Protein AF-A0A7S0J6S8-F1 (afdb_monomer)

Solvent-accessible surface area (backbone atoms only — not comparable to full-atom values): 16950 Å² total; per-residue (Å²): 134,59,28,43,22,34,36,74,37,56,50,43,70,104,78,49,70,67,37,43,33,34,27,26,39,79,65,14,35,34,22,43,49,38,86,90,78,71,47,72,42,84,75,45,77,38,44,17,41,80,54,87,40,94,51,47,17,48,44,33,22,32,28,50,57,90,74,25,40,35,39,26,23,36,39,39,66,40,46,45,99,80,34,79,48,77,74,48,54,41,36,19,21,33,38,36,29,42,37,85,67,56,74,48,61,40,86,32,50,70,56,37,50,48,54,28,47,60,70,66,21,43,95,31,15,46,44,33,39,20,10,36,31,50,40,78,90,77,53,27,36,42,36,29,34,18,29,46,38,51,32,65,75,50,99,88,47,78,63,48,42,31,95,41,88,88,63,48,44,54,21,23,32,30,46,40,35,44,24,40,82,83,58,85,48,68,48,68,46,59,45,66,75,78,42,38,47,33,19,26,25,18,41,39,74,42,85,97,54,93,50,38,33,38,34,29,30,29,33,58,47,94,95,53,77,28,37,29,30,33,36,37,29,37,82,86,40,50,60,77,42,87,65,53,60,46,78,49,89,66,90,56,39,47,44,25,16,55,47,80,68,48,64,91,70,57,73,46,64,82,63,81,65,81,94,78,97,80,82,52,71,68,57,56,54,48,50,55,54,49,56,68,52,48,79,77,55,86,85,84,87,88,79,99,71,96,64,76,44,74,49,74,35,50,82

pLDDT: mean 78.1, std 24.46, range [25.22, 98.75]

Sequence (315 aa):
MEYSHSASACAHARRAAPQLLGMCDRTGILYKIDLTTGAAFPRWAIADGDGDEAKPFKGEWATVKGDKLWVGSPGVKWFDASGTTVLHRNPEWVKHMDSRGHIVNHDWGLVYAALRRSAGATSKGFLWHEAVHWDELNQLWVFLPRRWSEGRPDSRHVLDPAPNPRYDETRGANFLLLASEDFSNITMRRLGPLEPEWGFTSVRKVLGTTDTYVALKVREVKGEPMQSKLAVFDLQGRFLLDPPFASVPGANVKFEGVEFIGIPSMHRYIRGQGSDPSVSMAECKRRLKEHMADEASTSLLRPARVEMSAHVIAE

Foldseek 3Di:
DFFFEWEFAQADDPDDFTFIWTADQQQLWIWGQDPVVRDTHTDDWAAFAQRPHPGGHRWQYWEDDDRKIKTAAFLAFDADPLLPHGPGRRRQKMWIAGNHGDIGIDRRNVVLVLVCVLVQADLLKHFTWRAWYQDRLVQKIWTFTQFIDNQDDDPPDDRRSDDDPVQGQQRAAQWIWIAHNVRPDIHIDGQDDGDRNKGWQYKDADPPDDFKMKTKIWGDDPPDQIWIWMAIAGNNNHTPDVVRIGTDDDGRFDWRYKDWPFDPPCVVVVVPPDDDDPDDPVNVVVLVVVVSVCVVPDDDDDDDDRDGDIDTRTD

Structure (mmCIF, N/CA/C/O backbone):
data_AF-A0A7S0J6S8-F1
#
_entry.id   AF-A0A7S0J6S8-F1
#
loop_
_atom_site.group_PDB
_atom_site.id
_atom_site.type_symbol
_atom_site.label_atom_id
_atom_site.label_alt_id
_atom_site.label_comp_id
_atom_site.label_asym_id
_atom_site.label_entity_id
_atom_site.label_seq_id
_atom_site.pdbx_PDB_ins_code
_atom_site.Cartn_x
_atom_site.Cartn_y
_atom_site.Cartn_z
_atom_site.occupancy
_atom_site.B_iso_or_equiv
_atom_site.auth_seq_id
_atom_site.auth_comp_id
_atom_site.auth_asym_id
_atom_site.auth_atom_id
_atom_site.pdbx_PDB_model_num
ATOM 1 N N . MET A 1 1 ? 9.245 -7.576 18.573 1.00 29.66 1 MET A N 1
ATOM 2 C CA . MET A 1 1 ? 9.050 -8.423 17.378 1.00 29.66 1 MET A CA 1
ATOM 3 C C . MET A 1 1 ? 8.340 -7.504 16.408 1.00 29.66 1 MET A C 1
ATOM 5 O O . MET A 1 1 ? 7.269 -7.034 16.760 1.00 29.66 1 MET A O 1
ATOM 9 N N . GLU A 1 2 ? 9.044 -7.113 15.351 1.00 33.31 2 GLU A N 1
ATOM 10 C CA . GLU A 1 2 ? 8.726 -5.989 14.454 1.00 33.31 2 GLU A CA 1
ATOM 11 C C . GLU A 1 2 ? 7.570 -6.412 13.518 1.00 33.31 2 GLU A C 1
ATOM 13 O O . GLU A 1 2 ? 7.656 -7.484 12.904 1.00 33.31 2 GLU A O 1
ATOM 18 N N . TYR A 1 3 ? 6.477 -5.641 13.444 1.00 40.62 3 TYR A N 1
ATOM 19 C CA . TYR A 1 3 ? 5.347 -5.911 12.538 1.00 40.62 3 TYR A CA 1
ATOM 20 C C . TYR A 1 3 ? 5.154 -4.720 11.610 1.00 40.62 3 TYR A C 1
ATOM 22 O O . TYR A 1 3 ? 4.833 -3.629 12.073 1.00 40.62 3 TYR A O 1
ATOM 30 N N . SER A 1 4 ? 5.297 -4.942 10.307 1.00 40.47 4 SER A N 1
ATOM 31 C CA . SER A 1 4 ? 5.227 -3.861 9.329 1.00 40.47 4 SER A CA 1
ATOM 32 C C . SER A 1 4 ? 3.770 -3.566 8.958 1.00 40.47 4 SER A C 1
ATOM 34 O O . SER A 1 4 ? 3.291 -2.457 9.119 1.00 40.47 4 SER A O 1
ATOM 36 N N . HIS A 1 5 ? 2.969 -4.567 8.587 1.00 52.16 5 HIS A N 1
ATOM 37 C CA . HIS A 1 5 ? 1.628 -4.303 8.042 1.00 52.16 5 HIS A CA 1
ATOM 38 C C . HIS A 1 5 ? 0.549 -5.158 8.696 1.00 52.16 5 HIS A C 1
ATOM 40 O O . HIS A 1 5 ? 0.754 -6.344 8.962 1.00 52.16 5 HIS A O 1
ATOM 46 N N . SER A 1 6 ? -0.626 -4.573 8.938 1.00 46.84 6 SER A N 1
ATOM 47 C CA . SER A 1 6 ? -1.755 -5.273 9.550 1.00 46.84 6 SER A CA 1
ATOM 48 C C . SER A 1 6 ? -3.022 -5.188 8.746 1.00 46.84 6 SER A C 1
ATOM 50 O O . SER A 1 6 ? -3.252 -4.222 8.035 1.00 46.84 6 SER A O 1
ATOM 52 N N . ALA A 1 7 ? -3.868 -6.196 8.888 1.00 50.09 7 ALA A N 1
ATOM 53 C CA . ALA A 1 7 ? -5.251 -6.149 8.456 1.00 50.09 7 ALA A CA 1
ATOM 54 C C . ALA A 1 7 ? -6.100 -6.944 9.448 1.00 50.09 7 ALA A C 1
ATOM 56 O O . ALA A 1 7 ? -5.675 -7.984 9.962 1.00 50.09 7 ALA A O 1
ATOM 57 N N . SER A 1 8 ? -7.313 -6.470 9.707 1.00 52.31 8 SER A N 1
ATOM 58 C CA . SER A 1 8 ? -8.323 -7.269 10.398 1.00 52.31 8 SER A CA 1
ATOM 59 C C . SER A 1 8 ? -9.000 -8.203 9.396 1.00 52.31 8 SER A C 1
ATOM 61 O O . SER A 1 8 ? -9.714 -7.741 8.509 1.00 52.31 8 SER A O 1
ATOM 63 N N . ALA A 1 9 ? -8.775 -9.513 9.512 1.00 48.28 9 ALA A N 1
ATOM 64 C CA . ALA A 1 9 ? -9.355 -10.517 8.620 1.00 48.28 9 ALA A CA 1
ATOM 65 C C . ALA A 1 9 ? -10.086 -11.611 9.407 1.00 48.28 9 ALA A C 1
ATOM 67 O O . ALA A 1 9 ? -9.670 -12.029 10.489 1.00 48.28 9 ALA A O 1
ATOM 68 N N . CYS A 1 10 ? -11.191 -12.117 8.858 1.00 37.75 10 CYS A N 1
ATOM 69 C CA . CYS A 1 10 ? -11.892 -13.266 9.428 1.00 37.75 10 CYS A CA 1
ATOM 70 C C . CYS A 1 10 ? -11.072 -14.542 9.230 1.00 37.75 10 CYS A C 1
ATOM 72 O O . CYS A 1 10 ? -11.050 -15.120 8.146 1.00 37.75 10 CYS A O 1
ATOM 74 N N . ALA A 1 11 ? -10.443 -15.027 10.297 1.00 32.31 11 ALA A N 1
ATOM 75 C CA . ALA A 1 11 ? -9.895 -16.372 10.310 1.00 32.31 11 ALA A CA 1
ATOM 76 C C . ALA A 1 11 ? -10.953 -17.363 10.810 1.00 32.31 11 ALA A C 1
ATOM 78 O O . ALA A 1 11 ? -11.530 -17.182 11.880 1.00 32.31 11 ALA A O 1
ATOM 79 N N . HIS A 1 12 ? -11.106 -18.455 10.062 1.00 36.00 12 HIS A N 1
ATOM 80 C CA . HIS A 1 12 ? -11.784 -19.692 10.441 1.00 36.00 12 HIS A CA 1
ATOM 81 C C . HIS A 1 12 ? -13.310 -19.669 10.639 1.00 36.00 12 HIS A C 1
ATOM 83 O O . HIS A 1 12 ? -13.827 -19.273 11.674 1.00 36.00 12 HIS A O 1
ATOM 89 N N . ALA A 1 13 ? -14.012 -20.294 9.684 1.00 31.59 13 ALA A N 1
ATOM 90 C CA . ALA A 1 13 ? -15.426 -20.678 9.734 1.00 31.59 13 ALA A CA 1
ATOM 91 C C . ALA A 1 13 ? -16.428 -19.518 9.914 1.00 31.59 13 ALA A C 1
ATOM 93 O O . ALA A 1 13 ? -16.159 -18.480 10.502 1.00 31.59 13 ALA A O 1
ATOM 94 N N . ARG A 1 14 ? -17.657 -19.711 9.419 1.00 37.38 14 ARG A N 1
ATOM 95 C CA . ARG A 1 14 ? -18.733 -18.697 9.335 1.00 37.38 14 ARG A CA 1
ATOM 96 C C . ARG A 1 14 ? -19.238 -18.140 10.694 1.00 37.38 14 ARG A C 1
ATOM 98 O O . ARG A 1 14 ? -20.321 -17.561 10.743 1.00 37.38 14 ARG A O 1
ATOM 105 N N . ARG A 1 15 ? -18.507 -18.347 11.798 1.00 36.72 15 ARG A N 1
ATOM 106 C CA . ARG A 1 15 ? -18.868 -17.981 13.179 1.00 36.72 15 ARG A CA 1
ATOM 107 C C . ARG A 1 15 ? -17.709 -17.483 14.065 1.00 36.72 15 ARG A C 1
ATOM 109 O O . ARG A 1 15 ? -18.004 -17.095 15.192 1.00 36.72 15 ARG A O 1
ATOM 116 N N . ALA A 1 16 ? -16.445 -17.481 13.630 1.00 51.78 16 ALA A N 1
ATOM 117 C CA . ALA A 1 16 ? -15.373 -16.924 14.465 1.00 51.78 16 ALA A CA 1
ATOM 118 C C . ALA A 1 16 ? -15.314 -15.394 14.357 1.00 51.78 16 ALA A C 1
ATOM 120 O O . ALA A 1 16 ? -15.633 -14.817 13.317 1.00 51.78 16 ALA A O 1
ATOM 121 N N . ALA A 1 17 ? -14.922 -14.741 15.451 1.00 59.12 17 ALA A N 1
ATOM 122 C CA . ALA A 1 17 ? -14.656 -13.310 15.452 1.00 59.12 17 ALA A CA 1
ATOM 123 C C . ALA A 1 17 ? -13.474 -12.985 14.513 1.00 59.12 17 ALA A C 1
ATOM 125 O O . ALA A 1 17 ? -12.546 -13.797 14.411 1.00 59.12 17 ALA A O 1
ATOM 126 N N . PRO A 1 18 ? -13.486 -11.815 13.849 1.00 69.25 18 PRO A N 1
ATOM 127 C CA . PRO A 1 18 ? -12.349 -11.354 13.060 1.00 69.25 18 PRO A CA 1
ATOM 128 C C . PRO A 1 18 ? -11.072 -11.338 13.908 1.00 69.25 18 PRO A C 1
ATOM 130 O O . PRO A 1 18 ? -11.102 -11.008 15.096 1.00 69.25 18 PRO A O 1
ATOM 133 N N . GLN A 1 19 ? -9.955 -11.734 13.301 1.00 82.50 19 GLN A N 1
ATOM 134 C CA . GLN A 1 19 ? -8.635 -11.716 13.919 1.00 82.50 19 GLN A CA 1
ATOM 135 C C . GLN A 1 19 ? -7.861 -10.499 13.425 1.00 82.50 19 GLN A C 1
ATOM 137 O O . GLN A 1 19 ? -7.850 -10.204 12.231 1.00 82.50 19 GLN A O 1
ATOM 142 N N . LEU A 1 20 ? -7.163 -9.832 14.342 1.00 88.75 20 LEU A N 1
ATOM 143 C CA . LEU A 1 20 ? -6.133 -8.875 13.970 1.00 88.75 20 LEU A CA 1
ATOM 144 C C . LEU A 1 20 ? -4.887 -9.654 13.549 1.00 88.75 20 LEU A C 1
ATOM 146 O O . LEU A 1 20 ? -4.353 -10.442 14.337 1.00 88.75 20 LEU A O 1
ATOM 150 N N . LEU A 1 21 ? -4.450 -9.450 12.310 1.00 91.19 21 LEU A N 1
ATOM 151 C CA . LEU A 1 21 ? -3.246 -10.066 11.774 1.00 91.19 21 LEU A CA 1
ATOM 152 C C . LEU A 1 21 ? -2.181 -8.999 11.523 1.00 91.19 21 LEU A C 1
ATOM 154 O O . LEU A 1 21 ? -2.499 -7.923 11.021 1.00 91.19 21 LEU A O 1
ATOM 158 N N . GLY A 1 22 ? -0.933 -9.316 11.860 1.00 89.75 22 GLY A N 1
ATOM 159 C CA . GLY A 1 22 ? 0.258 -8.538 11.516 1.00 89.75 22 GLY A CA 1
ATOM 160 C C . GLY A 1 22 ? 1.246 -9.394 10.730 1.00 89.75 22 GLY A C 1
ATOM 161 O O . GLY A 1 22 ? 1.345 -10.596 10.969 1.00 89.75 22 GLY A O 1
ATOM 162 N N . MET A 1 23 ? 1.966 -8.798 9.789 1.00 91.69 23 MET A N 1
ATOM 163 C CA . MET A 1 23 ? 2.948 -9.480 8.948 1.00 91.69 23 MET A CA 1
ATOM 164 C C . MET A 1 23 ? 4.360 -9.004 9.275 1.00 91.69 23 MET A C 1
ATOM 166 O O . MET A 1 23 ? 4.578 -7.817 9.503 1.00 91.69 23 MET A O 1
ATOM 170 N N . CYS A 1 24 ? 5.316 -9.930 9.275 1.00 91.81 24 CYS A N 1
ATOM 171 C CA . CYS A 1 24 ? 6.736 -9.605 9.345 1.00 91.81 24 CYS A CA 1
ATOM 172 C C . CYS A 1 24 ? 7.352 -9.707 7.943 1.00 91.81 24 CYS A C 1
ATOM 174 O O . CYS A 1 24 ? 7.359 -10.786 7.346 1.00 91.81 24 CYS A O 1
ATOM 176 N N . ASP A 1 25 ? 7.888 -8.602 7.429 1.00 89.44 25 ASP A N 1
ATOM 177 C CA . ASP A 1 25 ? 8.437 -8.501 6.068 1.00 89.44 25 ASP A CA 1
ATOM 178 C C . ASP A 1 25 ? 9.792 -9.224 5.892 1.00 89.44 25 ASP A C 1
ATOM 180 O O . ASP A 1 25 ? 10.231 -9.472 4.768 1.00 89.44 25 ASP A O 1
ATOM 184 N N . ARG A 1 26 ? 10.450 -9.593 7.001 1.00 90.12 26 ARG A N 1
ATOM 185 C CA . ARG A 1 26 ? 11.704 -10.363 7.011 1.00 90.12 26 ARG A CA 1
ATOM 186 C C . ARG A 1 26 ? 11.478 -11.867 7.031 1.00 90.12 26 ARG A C 1
ATOM 188 O O . ARG A 1 26 ? 12.218 -12.606 6.387 1.00 90.12 26 ARG A O 1
ATOM 195 N N . THR A 1 27 ? 10.501 -12.329 7.811 1.00 94.38 27 THR A N 1
ATOM 196 C CA . THR A 1 27 ? 10.237 -13.767 7.994 1.00 94.38 27 THR A CA 1
ATOM 197 C C . THR A 1 27 ? 9.111 -14.281 7.110 1.00 94.38 27 THR A C 1
ATOM 199 O O . THR A 1 27 ? 8.939 -15.494 7.016 1.00 94.38 27 THR A O 1
ATOM 202 N N . GLY A 1 28 ? 8.334 -13.394 6.478 1.00 93.50 28 GLY A N 1
ATOM 203 C CA . GLY A 1 28 ? 7.158 -13.760 5.689 1.00 93.50 28 GLY A CA 1
ATOM 204 C C . GLY A 1 28 ? 6.052 -14.414 6.520 1.00 93.50 28 GLY A C 1
ATOM 205 O O . GLY A 1 28 ? 5.178 -15.075 5.961 1.00 93.50 28 GLY A O 1
ATOM 206 N N . ILE A 1 29 ? 6.095 -14.285 7.853 1.00 95.62 29 ILE A N 1
ATOM 207 C CA . ILE A 1 29 ? 5.117 -14.896 8.754 1.00 95.62 29 ILE A CA 1
ATOM 208 C C . ILE A 1 29 ? 3.996 -13.900 9.064 1.00 95.62 29 ILE A C 1
ATOM 210 O O . ILE A 1 29 ? 4.243 -12.765 9.479 1.00 95.62 29 ILE A O 1
ATOM 214 N N . LEU A 1 30 ? 2.754 -14.363 8.921 1.00 93.81 30 LEU A N 1
ATOM 215 C CA . LEU A 1 30 ? 1.565 -13.737 9.487 1.00 93.81 30 LEU A CA 1
ATOM 216 C C . LEU A 1 30 ? 1.362 -14.190 10.932 1.00 93.81 30 LEU A C 1
ATOM 218 O O . LEU A 1 30 ? 1.353 -15.387 11.241 1.00 93.81 30 LEU A O 1
ATOM 222 N N . TYR A 1 31 ? 1.124 -13.221 11.802 1.00 93.25 31 TYR A N 1
ATOM 223 C CA . TYR A 1 31 ? 0.879 -13.393 13.222 1.00 93.25 31 TYR A CA 1
ATOM 224 C C . TYR A 1 31 ? -0.543 -12.978 13.562 1.00 93.25 31 TYR A C 1
ATOM 226 O O . TYR A 1 31 ? -0.996 -11.913 13.154 1.00 93.25 31 TYR A O 1
ATOM 234 N N . LYS A 1 32 ? -1.227 -13.780 14.378 1.00 92.06 32 LYS A N 1
ATOM 235 C CA . LYS A 1 32 ? -2.408 -13.313 15.105 1.00 92.06 32 LYS A CA 1
ATOM 236 C C . LYS A 1 32 ? -1.939 -12.447 16.263 1.00 92.06 32 LYS A C 1
ATOM 238 O O . LYS A 1 32 ? -1.213 -12.944 17.122 1.00 92.06 32 LYS A O 1
ATOM 243 N N . ILE A 1 33 ? -2.418 -11.213 16.315 1.00 89.00 33 ILE A N 1
ATOM 244 C CA . ILE A 1 33 ? -2.201 -10.302 17.434 1.00 89.00 33 ILE A CA 1
ATOM 245 C C . ILE A 1 33 ? -3.404 -10.408 18.368 1.00 89.00 33 ILE A C 1
ATOM 247 O O . ILE A 1 33 ? -4.558 -10.247 17.964 1.00 89.00 33 ILE A O 1
ATOM 251 N N . ASP A 1 34 ? -3.137 -10.733 19.625 1.00 87.69 34 ASP A N 1
ATOM 252 C CA . ASP A 1 34 ? -4.130 -10.764 20.685 1.00 87.69 34 ASP A CA 1
ATOM 253 C C . ASP A 1 34 ? -4.099 -9.432 21.436 1.00 87.69 34 ASP A C 1
ATOM 255 O O . ASP A 1 34 ? -3.167 -9.146 22.179 1.00 87.69 34 ASP A O 1
ATOM 259 N N . LEU A 1 35 ? -5.126 -8.609 21.228 1.00 83.81 35 LEU A N 1
ATOM 260 C CA . LEU A 1 35 ? -5.210 -7.271 21.820 1.00 83.81 35 LEU A CA 1
ATOM 261 C C . LEU A 1 35 ? -5.377 -7.287 23.345 1.00 83.81 35 LEU A C 1
ATOM 263 O O . LEU A 1 35 ? -5.082 -6.293 23.997 1.00 83.81 35 LEU A O 1
ATOM 267 N N . THR A 1 36 ? -5.855 -8.390 23.926 1.00 85.50 36 THR A N 1
ATOM 268 C CA . THR A 1 36 ? -6.044 -8.496 25.379 1.00 85.50 36 THR A CA 1
ATOM 269 C C . THR A 1 36 ? -4.722 -8.753 26.090 1.00 85.50 36 THR A C 1
ATOM 271 O O . THR A 1 36 ? -4.489 -8.231 27.175 1.00 85.50 36 THR A O 1
ATOM 274 N N . THR A 1 37 ? -3.858 -9.564 25.486 1.00 89.88 37 THR A N 1
ATOM 275 C CA . THR A 1 37 ? -2.571 -9.961 26.077 1.00 89.88 37 THR A CA 1
ATOM 276 C C . THR A 1 37 ? -1.378 -9.210 25.491 1.00 89.88 37 THR A C 1
ATOM 278 O O . THR A 1 37 ? -0.289 -9.274 26.054 1.00 89.88 37 THR A O 1
ATOM 281 N N . GLY A 1 38 ? -1.549 -8.546 24.344 1.00 84.56 38 GLY A N 1
ATOM 282 C CA . GLY A 1 38 ? -0.457 -8.010 23.528 1.00 84.56 38 GLY A CA 1
ATOM 283 C C . GLY A 1 38 ? 0.396 -9.094 22.857 1.00 84.56 38 GLY A C 1
ATOM 284 O O . GLY A 1 38 ? 1.389 -8.781 22.202 1.00 84.56 38 GLY A O 1
ATOM 285 N N . ALA A 1 39 ? 0.045 -10.374 23.017 1.00 91.06 39 ALA A N 1
ATOM 286 C CA . ALA A 1 39 ? 0.821 -11.477 22.479 1.00 91.06 39 ALA A CA 1
ATOM 287 C C . ALA A 1 39 ? 0.602 -11.625 20.972 1.00 91.06 39 ALA A C 1
ATOM 289 O O . ALA A 1 39 ? -0.497 -11.432 20.447 1.00 91.06 39 ALA A O 1
ATOM 290 N N . ALA A 1 40 ? 1.655 -12.046 20.282 1.00 91.06 40 ALA A N 1
ATOM 291 C CA . ALA A 1 40 ? 1.615 -12.334 18.865 1.00 91.06 40 ALA A CA 1
ATOM 292 C C . ALA A 1 40 ? 1.949 -13.800 18.620 1.00 91.06 40 ALA A C 1
ATOM 294 O O . ALA A 1 40 ? 2.957 -14.321 19.098 1.00 91.06 40 ALA A O 1
ATOM 295 N N . PHE A 1 41 ? 1.087 -14.470 17.866 1.00 93.88 41 PHE A N 1
ATOM 296 C CA . PHE A 1 41 ? 1.176 -15.902 17.644 1.00 93.88 41 PHE A CA 1
ATOM 297 C C . PHE A 1 41 ? 1.366 -16.183 16.157 1.00 93.88 41 PHE A C 1
ATOM 299 O O . PHE A 1 41 ? 0.486 -15.809 15.379 1.00 93.88 41 PHE A O 1
ATOM 306 N N . PRO A 1 42 ? 2.446 -16.868 15.746 1.00 94.75 42 PRO A N 1
ATOM 307 C CA . PRO A 1 42 ? 2.648 -17.211 14.345 1.00 94.75 42 PRO A CA 1
ATOM 308 C C . PRO A 1 42 ? 1.490 -18.082 13.847 1.00 94.75 42 PRO A C 1
ATOM 310 O O . PRO A 1 42 ? 0.913 -18.883 14.597 1.00 94.75 42 PRO A O 1
ATOM 313 N N . ARG A 1 43 ? 1.104 -17.890 12.587 1.00 92.69 43 ARG A N 1
ATOM 314 C CA . ARG A 1 43 ? 0.004 -18.630 11.960 1.00 92.69 43 ARG A CA 1
ATOM 315 C C . ARG A 1 43 ? 0.399 -19.217 10.619 1.00 92.69 43 ARG A C 1
ATOM 317 O O . ARG A 1 43 ? 0.272 -20.423 10.443 1.00 92.69 43 ARG A O 1
ATOM 324 N N . TRP A 1 44 ? 0.892 -18.384 9.708 1.00 94.00 44 TRP A N 1
ATOM 325 C CA . TRP A 1 44 ? 1.186 -18.796 8.337 1.00 94.00 44 TRP A CA 1
ATOM 326 C C . TRP A 1 44 ? 2.522 -18.225 7.890 1.00 94.00 44 TRP A C 1
ATOM 328 O O . TRP A 1 44 ? 2.735 -17.027 8.032 1.00 94.00 44 TRP A O 1
ATOM 338 N N . ALA A 1 45 ? 3.394 -19.071 7.347 1.00 95.38 45 ALA A N 1
ATOM 339 C CA . ALA A 1 45 ? 4.594 -18.646 6.637 1.00 95.38 45 ALA A CA 1
ATOM 340 C C . ALA A 1 45 ? 4.280 -18.558 5.139 1.00 95.38 45 ALA A C 1
ATOM 342 O O . ALA A 1 45 ? 3.619 -19.444 4.596 1.00 95.38 45 ALA A O 1
ATOM 343 N N . ILE A 1 46 ? 4.734 -17.491 4.490 1.00 96.44 46 ILE A N 1
ATOM 344 C CA . ILE A 1 46 ? 4.462 -17.203 3.083 1.00 96.44 46 ILE A CA 1
ATOM 345 C C . ILE A 1 46 ? 5.793 -17.150 2.328 1.00 96.44 46 ILE A C 1
ATOM 347 O O . ILE A 1 46 ? 6.689 -16.385 2.688 1.00 96.44 46 ILE A O 1
ATOM 351 N N . ALA A 1 47 ? 5.910 -17.963 1.279 1.00 97.25 47 ALA A N 1
ATOM 352 C CA . ALA A 1 47 ? 7.047 -17.958 0.363 1.00 97.25 47 ALA A CA 1
ATOM 353 C C . ALA A 1 47 ? 6.981 -16.773 -0.619 1.00 97.25 47 ALA A C 1
ATOM 355 O O . ALA A 1 47 ? 5.895 -16.295 -0.978 1.00 97.25 47 ALA A O 1
ATOM 356 N N . ASP A 1 48 ? 8.150 -16.279 -1.034 1.00 97.44 48 ASP A N 1
ATOM 357 C CA . ASP A 1 48 ? 8.272 -15.159 -1.972 1.00 97.44 48 ASP A CA 1
ATOM 358 C C . ASP A 1 48 ? 7.737 -15.511 -3.379 1.00 97.44 48 ASP A C 1
ATOM 360 O O . ASP A 1 48 ? 7.430 -16.662 -3.686 1.00 97.44 48 ASP A O 1
ATOM 364 N N . GLY A 1 49 ? 7.580 -14.502 -4.237 1.00 97.00 49 GLY A N 1
ATOM 365 C CA . GLY A 1 49 ? 7.324 -14.701 -5.668 1.00 97.00 49 GLY A CA 1
ATOM 366 C C . GLY A 1 49 ? 6.049 -15.488 -5.984 1.00 97.00 49 GLY A C 1
ATOM 367 O O . GLY A 1 49 ? 4.964 -15.151 -5.505 1.00 97.00 49 GLY A O 1
ATOM 368 N N . ASP A 1 50 ? 6.168 -16.521 -6.806 1.00 97.50 50 ASP A N 1
ATOM 369 C CA . ASP A 1 50 ? 5.060 -17.384 -7.228 1.00 97.50 50 ASP A CA 1
ATOM 370 C C . ASP A 1 50 ? 4.620 -18.411 -6.173 1.00 97.50 50 ASP A C 1
ATOM 372 O O . ASP A 1 50 ? 3.623 -19.103 -6.384 1.00 97.50 50 ASP A O 1
ATOM 376 N N . GLY A 1 51 ? 5.295 -18.447 -5.020 1.00 96.69 51 GLY A N 1
ATOM 377 C CA . GLY A 1 51 ? 5.027 -19.358 -3.911 1.00 96.69 51 GLY A CA 1
ATOM 378 C C . GLY A 1 51 ? 6.009 -20.525 -3.794 1.00 96.69 51 GLY A C 1
ATOM 379 O O . GLY A 1 51 ? 5.959 -21.207 -2.773 1.00 96.69 51 GLY A O 1
ATOM 380 N N . ASP A 1 52 ? 6.916 -20.707 -4.757 1.00 96.19 52 ASP A N 1
ATOM 381 C CA . ASP A 1 52 ? 7.917 -21.786 -4.765 1.00 96.19 52 ASP A CA 1
ATOM 382 C C . ASP A 1 52 ? 9.354 -21.259 -4.563 1.00 96.19 52 ASP A C 1
ATOM 384 O O . ASP A 1 52 ? 10.345 -21.868 -4.969 1.00 96.19 52 ASP A O 1
ATOM 388 N N . GLU A 1 53 ? 9.481 -20.121 -3.879 1.00 96.31 53 GLU A N 1
ATOM 389 C CA . GLU A 1 53 ? 10.759 -19.506 -3.523 1.00 96.31 53 GLU A CA 1
ATOM 390 C C . GLU A 1 53 ? 11.207 -19.903 -2.112 1.00 96.31 53 GLU A C 1
ATOM 392 O O . GLU A 1 53 ? 10.449 -19.818 -1.145 1.00 96.31 53 GLU A O 1
ATOM 397 N N . ALA A 1 54 ? 12.486 -20.254 -1.950 1.00 94.69 54 ALA A N 1
ATOM 398 C CA . ALA A 1 54 ? 13.053 -20.560 -0.630 1.00 94.69 54 ALA A CA 1
ATOM 399 C C . ALA A 1 54 ? 13.120 -19.328 0.293 1.00 94.69 54 ALA A C 1
ATOM 401 O O . ALA A 1 54 ? 13.218 -19.450 1.516 1.00 94.69 54 ALA A O 1
ATOM 402 N N . LYS A 1 55 ? 13.109 -18.129 -0.295 1.00 94.88 55 LYS A N 1
ATOM 403 C CA . LYS A 1 55 ? 13.145 -16.861 0.427 1.00 94.88 55 LYS A CA 1
ATOM 404 C C . LYS A 1 55 ? 11.754 -16.531 0.997 1.00 94.88 55 LYS A C 1
ATOM 406 O O . LYS A 1 55 ? 10.757 -16.729 0.303 1.00 94.88 55 LYS A O 1
ATOM 411 N N . PRO A 1 56 ? 11.665 -15.964 2.213 1.00 96.38 56 PRO A N 1
ATOM 412 C CA . PRO A 1 56 ? 10.399 -15.472 2.736 1.00 96.38 56 PRO A CA 1
ATOM 413 C C . PRO A 1 56 ? 9.819 -14.305 1.935 1.00 96.38 56 PRO A C 1
ATOM 415 O O . PRO A 1 56 ? 10.551 -13.443 1.441 1.00 96.38 56 PRO A O 1
ATOM 418 N N . PHE A 1 57 ? 8.490 -14.251 1.868 1.00 96.50 57 PHE A N 1
ATOM 419 C CA . PHE A 1 57 ? 7.762 -13.158 1.239 1.00 96.50 57 PHE A CA 1
ATOM 420 C C . PHE A 1 57 ? 7.981 -11.839 1.983 1.00 96.50 57 PHE A C 1
ATOM 422 O O . PHE A 1 57 ? 7.652 -11.716 3.164 1.00 96.50 57 PHE A O 1
ATOM 429 N N . LYS A 1 58 ? 8.474 -10.827 1.264 1.00 94.50 58 LYS A N 1
ATOM 430 C CA . LYS A 1 58 ? 8.545 -9.453 1.770 1.00 94.50 58 LYS A CA 1
ATOM 431 C C . LYS A 1 58 ? 7.203 -8.775 1.543 1.00 94.50 58 LYS A C 1
ATOM 433 O O . LYS A 1 58 ? 6.958 -8.194 0.483 1.00 94.50 58 LYS A O 1
ATOM 438 N N . GLY A 1 59 ? 6.315 -8.934 2.513 1.00 94.25 59 GLY A N 1
ATOM 439 C CA . GLY A 1 59 ? 5.002 -8.321 2.485 1.00 94.25 59 GLY A CA 1
ATOM 440 C C . GLY A 1 59 ? 5.026 -6.907 3.061 1.00 94.25 59 GLY A C 1
ATOM 441 O O . GLY A 1 59 ? 5.457 -6.699 4.191 1.00 94.25 59 GLY A O 1
ATOM 442 N N . GLU A 1 60 ? 4.521 -5.968 2.274 1.00 95.94 60 GLU A N 1
ATOM 443 C CA . GLU A 1 60 ? 4.578 -4.525 2.518 1.00 95.94 60 GLU A CA 1
ATOM 444 C C . GLU A 1 60 ? 3.198 -3.883 2.575 1.00 95.94 60 GLU A C 1
ATOM 446 O O . GLU A 1 60 ? 3.072 -2.695 2.783 1.00 95.94 60 GLU A O 1
ATOM 451 N N . TRP A 1 61 ? 2.124 -4.629 2.348 1.00 97.75 61 TRP A N 1
ATOM 452 C CA . TRP A 1 61 ? 0.780 -4.124 2.582 1.00 97.75 61 TRP A CA 1
ATOM 453 C C . TRP A 1 61 ? -0.179 -5.280 2.785 1.00 97.75 61 TRP A C 1
ATOM 455 O O . TRP A 1 61 ? 0.062 -6.407 2.342 1.00 97.75 61 TRP A O 1
ATOM 465 N N . ALA A 1 62 ? -1.293 -4.989 3.446 1.00 96.19 62 ALA A N 1
ATOM 466 C CA . ALA A 1 62 ? -2.373 -5.936 3.652 1.00 96.19 62 ALA A CA 1
ATOM 467 C C . ALA A 1 62 ? -3.729 -5.243 3.502 1.00 96.19 62 ALA A C 1
ATOM 469 O O . ALA A 1 62 ? -3.873 -4.066 3.836 1.00 96.19 62 ALA A O 1
ATOM 470 N N . THR A 1 63 ? -4.741 -5.962 3.027 1.00 95.56 63 THR A N 1
ATOM 471 C CA . THR A 1 63 ? -6.139 -5.515 3.021 1.00 95.56 63 THR A CA 1
ATOM 472 C C . THR A 1 63 ? -7.089 -6.713 2.977 1.00 95.56 63 THR A C 1
ATOM 474 O O . THR A 1 63 ? -6.652 -7.851 2.820 1.00 95.56 63 THR A O 1
ATOM 477 N N . VAL A 1 64 ? -8.391 -6.479 3.114 1.00 93.19 64 VAL A N 1
ATOM 478 C CA . VAL A 1 64 ? -9.417 -7.516 2.960 1.00 93.19 64 VAL A CA 1
ATOM 479 C C . VAL A 1 64 ? -10.299 -7.163 1.778 1.00 93.19 64 VAL A C 1
ATOM 481 O O . VAL A 1 64 ? -10.767 -6.034 1.674 1.00 93.19 64 VAL A O 1
ATOM 484 N N . LYS A 1 65 ? -10.533 -8.144 0.906 1.00 92.94 65 LYS A N 1
ATOM 485 C CA . LYS A 1 65 ? -11.445 -8.045 -0.237 1.00 92.94 65 LYS A CA 1
ATOM 486 C C . LYS A 1 65 ? -12.339 -9.272 -0.256 1.00 92.94 65 LYS A C 1
ATOM 488 O O . LYS A 1 65 ? -11.838 -10.396 -0.384 1.00 92.94 65 LYS A O 1
ATOM 493 N N . GLY A 1 66 ? -13.645 -9.063 -0.098 1.00 89.81 66 GLY A N 1
ATOM 494 C CA . GLY A 1 66 ? -14.579 -10.146 0.198 1.00 89.81 66 GLY A CA 1
ATOM 495 C C . GLY A 1 66 ? -14.212 -10.874 1.498 1.00 89.81 66 GLY A C 1
ATOM 496 O O . GLY A 1 66 ? -14.092 -10.264 2.556 1.00 89.81 66 GLY A O 1
ATOM 497 N N . ASP A 1 67 ? -14.024 -12.191 1.426 1.00 86.31 67 ASP A N 1
ATOM 498 C CA . ASP A 1 67 ? -13.701 -13.061 2.566 1.00 86.31 67 ASP A CA 1
ATOM 499 C C . ASP A 1 67 ? -12.215 -13.451 2.654 1.00 86.31 67 ASP A C 1
ATOM 501 O O . ASP A 1 67 ? -11.858 -14.395 3.366 1.00 86.31 67 ASP A O 1
ATOM 505 N N . LYS A 1 68 ? -11.347 -12.737 1.928 1.00 91.56 68 LYS A N 1
ATOM 506 C CA . LYS A 1 68 ? -9.923 -13.062 1.794 1.00 91.56 68 LYS A CA 1
ATOM 507 C C . LYS A 1 68 ? -9.042 -11.940 2.311 1.00 91.56 68 LYS A C 1
ATOM 509 O O . LYS A 1 68 ? -9.272 -10.768 2.007 1.00 91.56 68 LYS A O 1
ATOM 514 N N . LEU A 1 69 ? -7.986 -12.323 3.022 1.00 94.56 69 LEU A N 1
ATOM 515 C CA . LEU A 1 69 ? -6.852 -11.451 3.303 1.00 94.56 69 LEU A CA 1
ATOM 516 C C . LEU A 1 69 ? -5.990 -11.371 2.044 1.00 94.56 69 LEU A C 1
ATOM 518 O O . LEU A 1 69 ? -5.566 -12.404 1.538 1.00 94.56 69 LEU A O 1
ATOM 522 N N . TRP A 1 70 ? -5.707 -10.168 1.568 1.00 97.50 70 TRP A N 1
ATOM 523 C CA . TRP A 1 70 ? -4.754 -9.906 0.496 1.00 97.50 70 TRP A CA 1
ATOM 524 C C . TRP A 1 70 ? -3.507 -9.274 1.094 1.00 97.50 70 TRP A C 1
ATOM 526 O O . TRP A 1 70 ? -3.619 -8.316 1.857 1.00 97.50 70 TRP A O 1
ATOM 536 N N . VAL A 1 71 ? -2.336 -9.796 0.744 1.00 97.25 71 VAL A N 1
ATOM 537 C CA . VAL A 1 71 ? -1.038 -9.229 1.117 1.00 97.25 71 VAL A CA 1
ATOM 538 C C . VAL A 1 71 ? -0.173 -9.087 -0.120 1.00 97.25 71 VAL A C 1
ATOM 540 O O . VAL A 1 71 ? -0.150 -9.977 -0.973 1.00 97.25 71 VAL A O 1
ATOM 543 N N . GLY A 1 72 ? 0.539 -7.975 -0.237 1.00 97.56 72 GLY A N 1
ATOM 544 C CA . GLY A 1 72 ? 1.383 -7.724 -1.395 1.00 97.56 72 GLY A CA 1
ATOM 545 C C . GLY A 1 72 ? 2.763 -7.229 -1.028 1.00 97.56 72 GLY A C 1
ATOM 546 O O . GLY A 1 72 ? 2.996 -6.691 0.050 1.00 97.56 72 GLY A O 1
ATOM 547 N N . SER A 1 73 ? 3.678 -7.462 -1.956 1.00 95.88 73 SER A N 1
ATOM 548 C CA . SER A 1 73 ? 5.031 -6.930 -1.946 1.00 95.88 73 SER A CA 1
ATOM 549 C C . SER A 1 73 ? 5.069 -5.485 -2.472 1.00 95.88 73 SER A C 1
ATOM 551 O O . SER A 1 73 ? 4.040 -4.981 -2.935 1.00 95.88 73 SER A O 1
ATOM 553 N N . PRO A 1 74 ? 6.235 -4.806 -2.443 1.00 95.00 74 PRO A N 1
ATOM 554 C CA . PRO A 1 74 ? 6.293 -3.380 -2.769 1.00 95.00 74 PRO A CA 1
ATOM 555 C C . PRO A 1 74 ? 5.978 -3.006 -4.227 1.00 95.00 74 PRO A C 1
ATOM 557 O O . PRO A 1 74 ? 5.883 -1.820 -4.539 1.00 95.00 74 PRO A O 1
ATOM 560 N N . GLY A 1 75 ? 5.800 -3.975 -5.131 1.00 95.75 75 GLY A N 1
ATOM 561 C CA . GLY A 1 75 ? 5.351 -3.737 -6.506 1.00 95.75 75 GLY A CA 1
ATOM 562 C C . GLY A 1 75 ? 6.446 -3.267 -7.462 1.00 95.75 75 GLY A C 1
ATOM 563 O O . GLY A 1 75 ? 6.168 -2.604 -8.461 1.00 95.75 75 GLY A O 1
ATOM 564 N N . VAL A 1 76 ? 7.699 -3.602 -7.155 1.00 91.44 76 VAL A N 1
ATOM 565 C CA . VAL A 1 76 ? 8.884 -3.192 -7.918 1.00 91.44 76 VAL A CA 1
ATOM 566 C C . VAL A 1 76 ? 9.635 -4.398 -8.472 1.00 91.44 76 VAL A C 1
ATOM 568 O O . VAL A 1 76 ? 9.638 -5.483 -7.894 1.00 91.44 76 VAL A O 1
ATOM 571 N N . LYS A 1 77 ? 10.328 -4.201 -9.593 1.00 90.19 77 LYS A N 1
ATOM 572 C CA . LYS A 1 77 ? 11.281 -5.193 -10.098 1.00 90.19 77 LYS A CA 1
ATOM 573 C C . LYS A 1 77 ? 12.555 -5.145 -9.267 1.00 90.19 77 LYS A C 1
ATOM 575 O O . LYS A 1 77 ? 12.955 -4.074 -8.812 1.00 90.19 77 LYS A O 1
ATOM 580 N N . TRP A 1 78 ? 13.202 -6.294 -9.109 1.00 84.44 78 TRP A N 1
ATOM 581 C CA . TRP A 1 78 ? 14.515 -6.359 -8.484 1.00 84.44 78 TRP A CA 1
ATOM 582 C C . TRP A 1 78 ? 15.600 -6.303 -9.552 1.00 84.44 78 TRP A C 1
ATOM 584 O O . TRP A 1 78 ? 15.501 -6.997 -10.567 1.00 84.44 78 TRP A O 1
ATOM 594 N N . PHE A 1 79 ? 16.625 -5.488 -9.331 1.00 84.94 79 PHE A N 1
ATOM 595 C CA . PHE A 1 79 ? 17.688 -5.251 -10.302 1.00 84.94 79 PHE A CA 1
ATOM 596 C C . PHE A 1 79 ? 19.053 -5.653 -9.755 1.00 84.94 79 PHE A C 1
ATOM 598 O O . PHE A 1 79 ? 19.232 -5.850 -8.553 1.00 84.94 79 PHE A O 1
ATOM 605 N N . ASP A 1 80 ? 20.018 -5.776 -10.660 1.00 79.25 80 ASP A N 1
ATOM 606 C CA . ASP A 1 80 ? 21.424 -5.896 -10.297 1.00 79.25 80 ASP A CA 1
ATOM 607 C C . ASP A 1 80 ? 21.945 -4.625 -9.601 1.00 79.25 80 ASP A C 1
ATOM 609 O O . ASP A 1 80 ? 21.287 -3.585 -9.555 1.00 79.25 80 ASP A O 1
ATOM 613 N N . ALA A 1 81 ? 23.168 -4.693 -9.073 1.00 74.75 81 ALA A N 1
ATOM 614 C CA . ALA A 1 81 ? 23.790 -3.564 -8.381 1.00 74.75 81 ALA A CA 1
ATOM 615 C C . ALA A 1 81 ? 23.985 -2.317 -9.270 1.00 74.75 81 ALA A C 1
ATOM 617 O O . ALA A 1 81 ? 24.193 -1.226 -8.744 1.00 74.75 81 ALA A O 1
ATOM 618 N N . SER A 1 82 ? 23.932 -2.465 -10.600 1.00 73.50 82 SER A N 1
ATOM 619 C CA . SER A 1 82 ? 24.012 -1.346 -11.545 1.00 73.50 82 SER A CA 1
ATOM 620 C C . SER A 1 82 ? 22.650 -0.699 -11.824 1.00 73.50 82 SER A C 1
ATOM 622 O O . SER A 1 82 ? 22.595 0.349 -12.462 1.00 73.50 82 SER A O 1
ATOM 624 N N . GLY A 1 83 ? 21.553 -1.336 -11.400 1.00 73.50 83 GLY A N 1
ATOM 625 C CA . GLY A 1 83 ? 20.183 -0.968 -11.750 1.00 73.50 83 GLY A CA 1
ATOM 626 C C . GLY A 1 83 ? 19.795 -1.324 -13.191 1.00 73.50 83 GLY A C 1
ATOM 627 O O . GLY A 1 83 ? 18.658 -1.120 -13.594 1.00 73.50 83 GLY A O 1
ATOM 628 N N . THR A 1 84 ? 20.693 -1.862 -14.012 1.00 74.62 84 THR A N 1
ATOM 629 C CA . THR A 1 84 ? 20.439 -1.970 -15.460 1.00 74.62 84 THR A CA 1
ATOM 630 C C . THR A 1 84 ? 19.639 -3.219 -15.818 1.00 74.62 84 THR A C 1
ATOM 632 O O . THR A 1 84 ? 18.761 -3.165 -16.683 1.00 74.62 84 THR A O 1
ATOM 635 N N . THR A 1 85 ? 19.914 -4.337 -15.148 1.00 80.94 85 THR A N 1
ATOM 636 C CA . THR A 1 85 ? 19.311 -5.638 -15.465 1.00 80.94 85 THR A CA 1
ATOM 637 C C . THR A 1 85 ? 18.298 -6.029 -14.406 1.00 80.94 85 THR A C 1
ATOM 639 O O . THR A 1 85 ? 18.613 -6.017 -13.219 1.00 80.94 85 THR A O 1
ATOM 642 N N . VAL A 1 86 ? 17.096 -6.426 -14.828 1.00 87.69 86 VAL A N 1
ATOM 643 C CA . VAL A 1 86 ? 16.104 -7.038 -13.934 1.00 87.69 86 VAL A CA 1
ATOM 644 C C . VAL A 1 86 ? 16.562 -8.457 -13.605 1.00 87.69 86 VAL A C 1
ATOM 646 O O . VAL A 1 86 ? 16.675 -9.283 -14.506 1.00 87.69 86 VAL A O 1
ATOM 649 N N . LEU A 1 87 ? 16.800 -8.739 -12.326 1.00 88.75 87 LEU A N 1
ATOM 650 C CA . LEU A 1 87 ? 17.173 -10.069 -11.842 1.00 88.75 87 LEU A CA 1
ATOM 651 C C . LEU A 1 87 ? 15.945 -10.960 -11.647 1.00 88.75 87 LEU A C 1
ATOM 653 O O . LEU A 1 87 ? 15.951 -12.113 -12.061 1.00 88.75 87 LEU A O 1
ATOM 657 N N . HIS A 1 88 ? 14.890 -10.428 -11.027 1.00 92.00 88 HIS A N 1
ATOM 658 C CA . HIS A 1 88 ? 13.634 -11.145 -10.814 1.00 92.00 88 HIS A CA 1
ATOM 659 C C . HIS A 1 88 ? 12.471 -10.176 -10.555 1.00 92.00 88 HIS A C 1
ATOM 661 O O . HIS A 1 88 ? 12.651 -8.966 -10.378 1.00 92.00 88 HIS A O 1
ATOM 667 N N . ARG A 1 89 ? 11.251 -10.722 -10.544 1.00 95.19 89 ARG A N 1
ATOM 668 C CA . ARG A 1 89 ? 9.990 -9.973 -10.395 1.00 95.19 89 ARG A CA 1
ATOM 669 C C . ARG A 1 89 ? 9.219 -10.327 -9.120 1.00 95.19 89 ARG A C 1
ATOM 671 O O . ARG A 1 89 ? 8.085 -9.905 -8.966 1.00 95.19 89 ARG A O 1
ATOM 678 N N . ASN A 1 90 ? 9.826 -11.074 -8.199 1.00 97.00 90 ASN A N 1
ATOM 679 C CA . ASN A 1 90 ? 9.180 -11.551 -6.966 1.00 97.00 90 ASN A CA 1
ATOM 680 C C . ASN A 1 90 ? 8.444 -10.451 -6.169 1.00 97.00 90 ASN A C 1
ATOM 682 O O . ASN A 1 90 ? 7.307 -10.698 -5.772 1.00 97.00 90 ASN A O 1
ATOM 686 N N . PRO A 1 91 ? 8.969 -9.211 -6.040 1.00 96.19 91 PRO A N 1
ATOM 687 C CA . PRO A 1 91 ? 8.249 -8.152 -5.334 1.00 96.19 91 PRO A CA 1
ATOM 688 C C . PRO A 1 91 ? 7.022 -7.591 -6.082 1.00 96.19 91 PRO A C 1
ATOM 690 O O . PRO A 1 91 ? 6.327 -6.728 -5.551 1.00 96.19 91 PRO A O 1
ATOM 693 N N . GLU A 1 92 ? 6.736 -8.054 -7.302 1.00 97.69 92 GLU A N 1
ATOM 694 C CA . GLU A 1 92 ? 5.508 -7.758 -8.049 1.00 97.69 92 GLU A CA 1
ATOM 695 C C . GLU A 1 92 ? 4.401 -8.803 -7.807 1.00 97.69 92 GLU A C 1
ATOM 697 O O . GLU A 1 92 ? 3.349 -8.721 -8.438 1.00 97.69 92 GLU A O 1
ATOM 702 N N . TRP A 1 93 ? 4.605 -9.780 -6.917 1.00 98.50 93 TRP A N 1
ATOM 703 C CA . TRP A 1 93 ? 3.593 -10.786 -6.593 1.00 98.50 93 TRP A CA 1
ATOM 704 C C . TRP A 1 93 ? 2.706 -10.376 -5.418 1.00 98.50 93 TRP A C 1
ATOM 706 O O . TRP A 1 93 ? 3.130 -9.717 -4.464 1.00 98.50 93 TRP A O 1
ATOM 716 N N . VAL A 1 94 ? 1.455 -10.821 -5.481 1.00 98.62 94 VAL A N 1
ATOM 717 C CA . VAL A 1 94 ? 0.440 -10.627 -4.443 1.00 98.62 94 VAL A CA 1
ATOM 718 C C . VAL A 1 94 ? -0.137 -11.974 -4.047 1.00 98.62 94 VAL A C 1
ATOM 720 O O . VAL A 1 94 ? -0.259 -12.886 -4.862 1.00 98.62 94 VAL A O 1
ATOM 723 N N . LYS A 1 95 ? -0.480 -12.112 -2.775 1.00 98.19 95 LYS A N 1
ATOM 724 C CA . LYS A 1 95 ? -1.020 -13.330 -2.187 1.00 98.19 95 LYS A CA 1
ATOM 725 C C . LYS A 1 95 ? -2.413 -13.033 -1.672 1.00 98.19 95 LYS A C 1
ATOM 727 O O . LYS A 1 95 ? -2.627 -11.984 -1.065 1.00 98.19 95 LYS A O 1
ATOM 732 N N . HIS A 1 96 ? -3.344 -13.961 -1.852 1.00 94.81 96 HIS A N 1
ATOM 733 C CA . HIS A 1 96 ? -4.539 -13.962 -1.019 1.00 94.81 96 HIS A CA 1
ATOM 734 C C . HIS A 1 96 ? -4.663 -15.244 -0.223 1.00 94.81 96 HIS A C 1
ATOM 736 O O . HIS A 1 96 ? -4.271 -16.310 -0.690 1.00 94.81 96 HIS A O 1
ATOM 742 N N . MET A 1 97 ? -5.243 -15.120 0.963 1.00 94.25 97 MET A N 1
ATOM 743 C CA . MET A 1 97 ? -5.487 -16.207 1.888 1.00 94.25 97 MET A CA 1
ATOM 744 C C . MET A 1 97 ? -6.967 -16.262 2.246 1.00 94.25 97 MET A C 1
ATOM 746 O O . MET A 1 97 ? -7.560 -15.248 2.623 1.00 94.25 97 MET A O 1
ATOM 750 N N . ASP A 1 98 ? -7.564 -17.445 2.121 1.00 89.12 98 ASP A N 1
ATOM 751 C CA . ASP A 1 98 ? -8.934 -17.684 2.574 1.00 89.12 98 ASP A CA 1
ATOM 752 C C . ASP A 1 98 ? -9.003 -17.960 4.090 1.00 89.12 98 ASP A C 1
ATOM 754 O O . ASP A 1 98 ? -7.999 -18.157 4.776 1.00 89.12 98 ASP A O 1
ATOM 758 N N . SER A 1 99 ? -10.217 -18.032 4.637 1.00 82.81 99 SER A N 1
ATOM 759 C CA . SER A 1 99 ? -10.430 -18.326 6.066 1.00 82.81 99 SER A CA 1
ATOM 760 C C . SER A 1 99 ? -9.927 -19.709 6.529 1.00 82.81 99 SER A C 1
ATOM 762 O O . SER A 1 99 ? -9.871 -19.962 7.740 1.00 82.81 99 SER A O 1
ATOM 764 N N . ARG A 1 100 ? -9.578 -20.609 5.599 1.00 85.31 100 ARG A N 1
ATOM 765 C CA . ARG A 1 100 ? -8.999 -21.936 5.865 1.00 85.31 100 ARG A CA 1
ATOM 766 C C . ARG A 1 100 ? -7.468 -21.921 5.814 1.00 85.31 100 ARG A C 1
ATOM 768 O O . ARG A 1 100 ? -6.860 -22.918 6.187 1.00 85.31 100 ARG A O 1
ATOM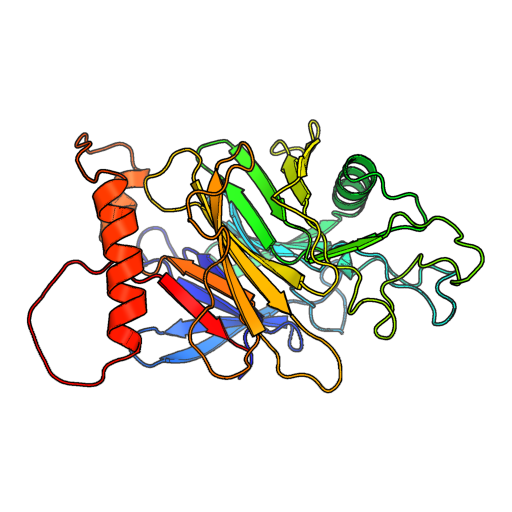 775 N N . GLY A 1 101 ? -6.860 -20.802 5.425 1.00 87.38 101 GLY A N 1
ATOM 776 C CA . GLY A 1 101 ? -5.415 -20.662 5.291 1.00 87.38 101 GLY A CA 1
ATOM 777 C C . GLY A 1 101 ? -4.872 -21.098 3.931 1.00 87.38 101 GLY A C 1
ATOM 778 O O . GLY A 1 101 ? -3.657 -21.218 3.799 1.00 87.38 101 GLY A O 1
ATOM 779 N N . HIS A 1 102 ? -5.721 -21.340 2.924 1.00 93.75 102 HIS A N 1
ATOM 780 C CA . HIS A 1 102 ? -5.234 -21.616 1.571 1.00 93.75 102 HIS A CA 1
ATOM 781 C C . HIS A 1 102 ? -4.713 -20.333 0.937 1.00 93.75 102 HIS A C 1
ATOM 783 O O . HIS A 1 102 ? -5.434 -19.334 0.891 1.00 93.75 102 HIS A O 1
ATOM 789 N N . ILE A 1 103 ? -3.485 -20.387 0.425 1.00 96.19 103 ILE A N 1
ATOM 790 C CA . ILE A 1 103 ? -2.810 -19.261 -0.218 1.00 96.19 103 ILE A CA 1
ATOM 791 C C . ILE A 1 103 ? -2.869 -19.433 -1.736 1.00 96.19 103 ILE A C 1
ATOM 793 O O . ILE A 1 103 ? -2.589 -20.511 -2.254 1.00 96.19 103 ILE A O 1
ATOM 797 N N . VAL A 1 104 ? -3.208 -18.355 -2.442 1.00 97.88 104 VAL A N 1
ATOM 798 C CA . VAL A 1 104 ? -3.122 -18.258 -3.905 1.00 97.88 104 VAL A CA 1
ATOM 799 C C . VAL A 1 104 ? -2.199 -17.104 -4.276 1.00 97.88 104 VAL A C 1
ATOM 801 O O . VAL A 1 104 ? -2.338 -16.002 -3.737 1.00 97.88 104 VAL A O 1
ATOM 804 N N . ASN A 1 105 ? -1.294 -17.356 -5.220 1.00 98.50 105 ASN A N 1
ATOM 805 C CA . ASN A 1 105 ? -0.273 -16.419 -5.685 1.00 98.50 105 ASN A CA 1
ATOM 806 C C . ASN A 1 105 ? -0.706 -15.774 -7.013 1.00 98.50 105 ASN A C 1
ATOM 808 O O . ASN A 1 105 ? -1.152 -16.468 -7.925 1.00 98.50 105 ASN A O 1
ATOM 812 N N . HIS A 1 106 ? -0.575 -14.452 -7.127 1.00 98.44 106 HIS A N 1
ATOM 813 C CA . HIS A 1 106 ? -0.989 -13.657 -8.289 1.00 98.44 106 HIS A CA 1
ATOM 814 C C . HIS A 1 106 ? 0.194 -12.853 -8.826 1.00 98.44 106 HIS A C 1
ATOM 816 O O . HIS A 1 106 ? 0.760 -12.042 -8.089 1.00 98.44 106 HIS A O 1
ATOM 822 N N . ASP A 1 107 ? 0.528 -13.021 -10.110 1.00 98.38 107 ASP A N 1
ATOM 823 C CA . ASP A 1 107 ? 1.471 -12.126 -10.795 1.00 98.38 107 ASP A CA 1
ATOM 824 C C . ASP A 1 107 ? 0.768 -10.788 -11.060 1.00 98.38 107 ASP A C 1
ATOM 826 O O . ASP A 1 107 ? -0.115 -10.683 -11.914 1.00 98.38 107 ASP A O 1
ATOM 830 N N . TRP A 1 108 ? 1.149 -9.755 -10.309 1.00 98.50 108 TRP A N 1
ATOM 831 C CA . TRP A 1 108 ? 0.611 -8.403 -10.444 1.00 98.50 108 TRP A CA 1
ATOM 832 C C . TRP A 1 108 ? 1.511 -7.483 -11.271 1.00 98.50 108 TRP A C 1
ATOM 834 O O . TRP A 1 108 ? 1.274 -6.278 -11.307 1.00 98.50 108 TRP A O 1
ATOM 844 N N . GLY A 1 109 ? 2.523 -7.965 -11.993 1.00 97.44 109 GLY A N 1
ATOM 845 C CA . GLY A 1 109 ? 3.422 -7.032 -12.684 1.00 97.44 109 GLY A CA 1
ATOM 846 C C . GLY A 1 109 ? 2.770 -6.209 -13.786 1.00 97.44 109 GLY A C 1
ATOM 847 O O . GLY A 1 109 ? 3.180 -5.069 -13.999 1.00 97.44 109 GLY A O 1
ATOM 848 N N . LEU A 1 110 ? 1.726 -6.710 -14.458 1.00 97.50 110 LEU A N 1
ATOM 849 C CA . LEU A 1 110 ? 0.944 -5.872 -15.378 1.00 97.50 110 LEU A CA 1
ATOM 850 C C . LEU A 1 110 ? 0.111 -4.820 -14.631 1.00 97.50 110 LEU A C 1
ATOM 852 O O . LEU A 1 110 ? 0.007 -3.689 -15.112 1.00 97.50 110 LEU A O 1
ATOM 856 N N . VAL A 1 111 ? -0.402 -5.163 -13.446 1.00 98.44 111 VAL A N 1
ATOM 857 C CA . VAL A 1 111 ? -1.123 -4.249 -12.547 1.00 98.44 111 VAL A CA 1
ATOM 858 C C . VAL A 1 111 ? -0.187 -3.147 -12.044 1.00 98.44 111 VAL A C 1
ATOM 860 O O . VAL A 1 111 ? -0.451 -1.965 -12.264 1.00 98.44 111 VAL A O 1
ATOM 863 N N . TYR A 1 112 ? 0.963 -3.504 -11.469 1.00 97.94 112 TYR A N 1
ATOM 864 C CA . TYR A 1 112 ? 1.966 -2.542 -11.005 1.00 97.94 112 TYR A CA 1
ATOM 865 C C . TYR A 1 112 ? 2.540 -1.705 -12.151 1.00 97.94 112 TYR A C 1
ATOM 867 O O . TYR A 1 112 ? 2.755 -0.501 -11.998 1.00 97.94 112 TYR A O 1
ATOM 875 N N . ALA A 1 113 ? 2.718 -2.281 -13.343 1.00 95.88 113 ALA A N 1
ATOM 876 C CA . ALA A 1 113 ? 3.106 -1.508 -14.518 1.00 95.88 113 ALA A CA 1
ATOM 877 C C . ALA A 1 113 ? 2.029 -0.493 -14.935 1.00 95.88 113 ALA A C 1
ATOM 879 O O . ALA A 1 113 ? 2.386 0.603 -15.369 1.00 95.88 113 ALA A O 1
ATOM 880 N N . ALA A 1 114 ? 0.741 -0.829 -14.816 1.00 97.38 114 ALA A N 1
ATOM 881 C CA . ALA A 1 114 ? -0.355 0.099 -15.086 1.00 97.38 114 ALA A CA 1
ATOM 882 C C . ALA A 1 114 ? -0.396 1.238 -14.057 1.00 97.38 114 ALA A C 1
ATOM 884 O O . ALA A 1 114 ? -0.403 2.401 -14.457 1.00 97.38 114 ALA A O 1
ATOM 885 N N . LEU A 1 115 ? -0.296 0.924 -12.761 1.00 98.06 115 LEU A N 1
ATOM 886 C CA . LEU A 1 115 ? -0.206 1.916 -11.681 1.00 98.06 115 LEU A CA 1
ATOM 887 C C . LEU A 1 115 ? 0.982 2.869 -11.882 1.00 98.06 115 LEU A C 1
ATOM 889 O O . LEU A 1 115 ? 0.818 4.089 -11.836 1.00 98.06 115 LEU A O 1
ATOM 893 N N . ARG A 1 116 ? 2.166 2.321 -12.190 1.00 95.06 116 ARG A N 1
ATOM 894 C CA . ARG A 1 116 ? 3.379 3.099 -12.486 1.00 95.06 116 ARG A CA 1
ATOM 895 C C . ARG A 1 116 ? 3.166 4.060 -13.659 1.00 95.06 116 ARG A C 1
ATOM 897 O O . ARG A 1 116 ? 3.522 5.233 -13.551 1.00 95.06 116 ARG A O 1
ATOM 904 N N . ARG A 1 117 ? 2.568 3.587 -14.761 1.00 94.56 117 ARG A N 1
ATOM 905 C CA . ARG A 1 117 ? 2.269 4.427 -15.937 1.00 94.56 117 ARG A CA 1
ATOM 906 C C . ARG A 1 117 ? 1.286 5.547 -15.601 1.00 94.56 117 ARG A C 1
ATOM 908 O O . ARG A 1 117 ? 1.531 6.684 -15.989 1.00 94.56 117 ARG A O 1
ATOM 915 N N . SER A 1 118 ? 0.224 5.256 -14.849 1.00 96.25 118 SER A N 1
ATOM 916 C CA . SER A 1 118 ? -0.755 6.268 -14.420 1.00 96.25 118 SER A CA 1
ATOM 917 C C . SER A 1 118 ? -0.157 7.317 -13.477 1.00 96.25 118 SER A C 1
ATOM 919 O O . SER A 1 118 ? -0.619 8.454 -13.447 1.00 96.25 118 SER A O 1
ATOM 921 N N . ALA A 1 119 ? 0.905 6.966 -12.747 1.00 94.75 119 ALA A N 1
ATOM 922 C CA . ALA A 1 119 ? 1.699 7.891 -11.939 1.00 94.75 119 ALA A CA 1
ATOM 923 C C . ALA A 1 119 ? 2.765 8.667 -12.745 1.00 94.75 119 ALA A C 1
ATOM 925 O O . ALA A 1 119 ? 3.571 9.389 -12.163 1.00 94.75 119 ALA A O 1
ATOM 926 N N . GLY A 1 120 ? 2.810 8.516 -14.074 1.00 92.12 120 GLY A N 1
ATOM 927 C CA . GLY A 1 120 ? 3.762 9.210 -14.947 1.00 92.12 120 GLY A CA 1
ATOM 928 C C . GLY A 1 120 ? 5.196 8.674 -14.886 1.00 92.12 120 GLY A C 1
ATOM 929 O O . GLY A 1 120 ? 6.097 9.295 -15.443 1.00 92.12 120 GLY A O 1
ATOM 930 N N . ALA A 1 121 ? 5.434 7.534 -14.232 1.00 88.38 121 ALA A N 1
ATOM 931 C CA . ALA A 1 121 ? 6.754 6.918 -14.205 1.00 88.38 121 ALA A CA 1
ATOM 932 C C . ALA A 1 121 ? 7.024 6.120 -15.489 1.00 88.38 121 ALA A C 1
ATOM 934 O O . ALA A 1 121 ? 6.196 5.337 -15.969 1.00 88.38 121 ALA A O 1
ATOM 935 N N . THR A 1 122 ? 8.220 6.314 -16.040 1.00 84.44 122 THR A N 1
ATOM 936 C CA . THR A 1 122 ? 8.695 5.612 -17.238 1.00 84.44 122 THR A CA 1
ATOM 937 C C . THR A 1 122 ? 9.076 4.161 -16.920 1.00 84.44 122 THR A C 1
ATOM 939 O O . THR A 1 122 ? 8.985 3.701 -15.782 1.00 84.44 122 THR A O 1
ATOM 942 N N . SER A 1 123 ? 9.544 3.403 -17.917 1.00 76.56 123 SER A N 1
ATOM 943 C CA . SER A 1 123 ? 10.079 2.050 -17.696 1.00 76.56 123 SER A CA 1
ATOM 944 C C . SER A 1 123 ? 11.331 2.015 -16.813 1.00 76.56 123 SER A C 1
ATOM 946 O O . SER A 1 123 ? 11.697 0.940 -16.347 1.00 76.56 123 SER A O 1
ATOM 948 N N . LYS A 1 124 ? 11.981 3.168 -16.612 1.00 78.25 124 LYS A N 1
ATOM 949 C CA . LYS A 1 124 ? 13.148 3.363 -15.743 1.00 78.25 124 LYS A CA 1
ATOM 950 C C . LYS A 1 124 ? 12.794 4.096 -14.445 1.00 78.25 124 LYS A C 1
ATOM 952 O O . LYS A 1 124 ? 13.691 4.545 -13.748 1.00 78.25 124 LYS A O 1
ATOM 957 N N . GLY A 1 125 ? 11.508 4.313 -14.181 1.00 85.56 125 GLY A N 1
ATOM 958 C CA . GLY A 1 125 ? 11.010 4.838 -12.916 1.00 85.56 125 GLY A CA 1
ATOM 959 C C . GLY A 1 125 ? 10.396 3.723 -12.081 1.00 85.56 125 GLY A C 1
ATOM 960 O O . GLY A 1 125 ? 10.231 2.592 -12.550 1.00 85.56 125 GLY A O 1
ATOM 961 N N . PHE A 1 126 ? 9.992 4.046 -10.860 1.00 89.19 126 PHE A N 1
ATOM 962 C CA . PHE A 1 126 ? 9.354 3.081 -9.972 1.00 89.19 126 PHE A CA 1
ATOM 963 C C . PHE A 1 126 ? 8.265 3.719 -9.117 1.00 89.19 126 PHE A C 1
ATOM 965 O O . PHE A 1 126 ? 8.172 4.940 -8.971 1.00 89.19 126 PHE A O 1
ATOM 972 N N . LEU A 1 127 ? 7.435 2.846 -8.558 1.00 93.69 127 LEU A N 1
ATOM 973 C CA . LEU A 1 127 ? 6.420 3.167 -7.577 1.00 93.69 127 LEU A CA 1
ATOM 974 C C . LEU A 1 127 ? 6.505 2.097 -6.488 1.00 93.69 127 LEU A C 1
ATOM 976 O O . LEU A 1 127 ? 6.427 0.915 -6.804 1.00 93.69 127 LEU A O 1
ATOM 980 N N . TRP A 1 128 ? 6.745 2.505 -5.244 1.00 95.38 128 TRP A N 1
ATOM 981 C CA . TRP A 1 128 ? 6.866 1.593 -4.105 1.00 95.38 128 TRP A CA 1
ATOM 982 C C . TRP A 1 128 ? 5.583 1.644 -3.285 1.00 95.38 128 TRP A C 1
ATOM 984 O O . TRP A 1 128 ? 5.172 2.725 -2.855 1.00 95.38 128 TRP A O 1
ATOM 994 N N . HIS A 1 129 ? 4.951 0.498 -3.069 1.00 97.56 129 HIS A N 1
ATOM 995 C CA . HIS A 1 129 ? 3.633 0.395 -2.451 1.00 97.56 129 HIS A CA 1
ATOM 996 C C . HIS A 1 129 ? 3.704 -0.194 -1.043 1.00 97.56 129 HIS A C 1
ATOM 998 O O . HIS A 1 129 ? 4.132 -1.330 -0.883 1.00 97.56 129 HIS A O 1
ATOM 1004 N N . GLU A 1 130 ? 3.208 0.560 -0.061 1.00 97.62 130 GLU A N 1
ATOM 1005 C CA . GLU A 1 130 ? 3.021 0.090 1.324 1.00 97.62 130 GLU A CA 1
ATOM 1006 C C . GLU A 1 130 ? 1.628 0.420 1.885 1.00 97.62 130 GLU A C 1
ATOM 1008 O O . GLU A 1 130 ? 1.020 -0.329 2.643 1.00 97.62 130 GLU A O 1
ATOM 1013 N N . ALA A 1 131 ? 1.021 1.511 1.418 1.00 98.06 131 ALA A N 1
ATOM 1014 C CA . ALA A 1 131 ? -0.359 1.830 1.746 1.00 98.06 131 ALA A CA 1
ATOM 1015 C C . ALA A 1 131 ? -1.295 1.423 0.601 1.00 98.06 131 ALA A C 1
ATOM 1017 O O . ALA A 1 131 ? -1.465 2.152 -0.383 1.00 98.06 131 ALA A O 1
ATOM 1018 N N . VAL A 1 132 ? -1.924 0.255 0.753 1.00 98.62 132 VAL A N 1
ATOM 1019 C CA . VAL A 1 132 ? -2.929 -0.283 -0.177 1.00 98.62 132 VAL A CA 1
ATOM 1020 C C . VAL A 1 132 ? -4.184 -0.705 0.584 1.00 98.62 132 VAL A C 1
ATOM 1022 O O . VAL A 1 132 ? -4.107 -1.343 1.639 1.00 98.62 132 VAL A O 1
ATOM 1025 N N . HIS A 1 133 ? -5.354 -0.359 0.051 1.00 98.12 133 HIS A N 1
ATOM 1026 C CA . HIS A 1 133 ? -6.641 -0.733 0.628 1.00 98.12 133 HIS A CA 1
ATOM 1027 C C . HIS A 1 133 ? -7.671 -1.053 -0.451 1.00 98.12 133 HIS A C 1
ATOM 1029 O O . HIS A 1 133 ? -7.784 -0.338 -1.444 1.00 98.12 133 HIS A O 1
ATOM 1035 N N . TRP A 1 134 ? -8.443 -2.112 -0.230 1.00 98.00 134 TRP A N 1
ATOM 1036 C CA . TRP A 1 134 ? -9.654 -2.382 -0.985 1.00 98.00 134 TRP A CA 1
ATOM 1037 C C . TRP A 1 134 ? -10.855 -1.754 -0.276 1.00 98.00 134 TRP A C 1
ATOM 1039 O O . TRP A 1 134 ? -11.169 -2.105 0.861 1.00 98.00 134 TRP A O 1
ATOM 1049 N N . ASP A 1 135 ? -11.531 -0.828 -0.950 1.00 96.81 135 ASP A N 1
ATOM 1050 C CA . ASP A 1 135 ? -12.780 -0.246 -0.475 1.00 96.81 135 ASP A CA 1
ATOM 1051 C C . ASP A 1 135 ? -13.967 -1.064 -0.994 1.00 96.81 135 ASP A C 1
ATOM 1053 O O . ASP A 1 135 ? -14.434 -0.872 -2.117 1.00 96.81 135 ASP A O 1
ATOM 1057 N N . GLU A 1 136 ? -14.484 -1.946 -0.141 1.00 93.69 136 GLU A N 1
ATOM 1058 C CA . GLU A 1 136 ? -15.625 -2.813 -0.449 1.00 93.69 136 GLU A CA 1
ATOM 1059 C C . GLU A 1 136 ? -16.899 -2.031 -0.810 1.00 93.69 136 GLU A C 1
ATOM 1061 O O . GLU A 1 136 ? -17.691 -2.488 -1.626 1.00 93.69 136 GLU A O 1
ATOM 1066 N N . LEU A 1 137 ? -17.127 -0.839 -0.252 1.00 93.94 137 LEU A N 1
ATOM 1067 C CA . LEU A 1 137 ? -18.357 -0.097 -0.548 1.00 93.94 137 LEU A CA 1
ATOM 1068 C C . LEU A 1 137 ? -18.327 0.499 -1.957 1.00 93.94 137 LEU A C 1
ATOM 1070 O O . LEU A 1 137 ? -19.339 0.491 -2.651 1.00 93.94 137 LEU A O 1
ATOM 1074 N N . ASN A 1 138 ? -17.174 1.034 -2.360 1.00 96.00 138 ASN A N 1
ATOM 1075 C CA . ASN A 1 138 ? -17.016 1.681 -3.662 1.00 96.00 138 ASN A CA 1
ATOM 1076 C C . ASN A 1 138 ? -16.427 0.749 -4.734 1.00 96.00 138 ASN A C 1
ATOM 1078 O O . ASN A 1 138 ? -16.271 1.180 -5.874 1.00 96.00 138 ASN A O 1
ATOM 1082 N N . GLN A 1 139 ? -16.102 -0.500 -4.375 1.00 97.00 139 GLN A N 1
ATOM 1083 C CA . GLN A 1 139 ? -15.494 -1.514 -5.244 1.00 97.00 139 GLN A CA 1
ATOM 1084 C C . GLN A 1 139 ? -14.253 -0.979 -5.978 1.00 97.00 139 GLN A C 1
ATOM 1086 O O . GLN A 1 139 ? -14.110 -1.103 -7.198 1.00 97.00 139 GLN A O 1
ATOM 1091 N N . LEU A 1 140 ? -13.361 -0.339 -5.218 1.00 97.31 140 LEU A N 1
ATOM 1092 C CA . LEU A 1 140 ? -12.154 0.284 -5.749 1.00 97.31 140 LEU A CA 1
ATOM 1093 C C . LEU A 1 140 ? -10.924 -0.042 -4.908 1.00 97.31 140 LEU A C 1
ATOM 1095 O O . LEU A 1 140 ? -10.993 -0.228 -3.692 1.00 97.31 140 LEU A O 1
ATOM 1099 N N . TRP A 1 141 ? -9.776 -0.059 -5.570 1.00 98.69 141 TRP A N 1
ATOM 1100 C CA . TRP A 1 141 ? -8.479 -0.090 -4.919 1.00 98.69 141 TRP A CA 1
ATOM 1101 C C . TRP A 1 141 ? -7.971 1.329 -4.679 1.00 98.69 141 TRP A C 1
ATOM 1103 O O . TRP A 1 141 ? -7.973 2.163 -5.587 1.00 98.69 141 TRP A O 1
ATOM 1113 N N . VAL A 1 142 ? -7.478 1.575 -3.469 1.00 98.75 142 VAL A N 1
ATOM 1114 C CA . VAL A 1 142 ? -6.801 2.806 -3.055 1.00 98.75 142 VAL A CA 1
ATOM 1115 C C . VAL A 1 142 ? -5.326 2.507 -2.847 1.00 98.75 142 VAL A C 1
ATOM 1117 O O . VAL A 1 142 ? -4.984 1.662 -2.020 1.00 98.75 142 VAL A O 1
ATOM 1120 N N . PHE A 1 143 ? -4.453 3.230 -3.548 1.00 98.75 143 PHE A N 1
ATOM 1121 C CA . PHE A 1 143 ? -3.011 3.190 -3.309 1.00 98.75 143 PHE A CA 1
ATOM 1122 C C . PHE A 1 143 ? -2.495 4.577 -2.935 1.00 98.75 143 PHE A C 1
ATOM 1124 O O . PHE A 1 143 ? -2.752 5.560 -3.639 1.00 98.75 143 PHE A O 1
ATOM 1131 N N . LEU A 1 144 ? -1.691 4.619 -1.874 1.00 98.62 144 LEU A N 1
ATOM 1132 C CA . LEU A 1 144 ? -0.836 5.744 -1.515 1.00 98.62 144 LEU A CA 1
ATOM 1133 C C . LEU A 1 144 ? 0.623 5.254 -1.549 1.00 98.62 144 LEU A C 1
ATOM 1135 O O . LEU A 1 144 ? 1.106 4.651 -0.596 1.00 98.62 144 LEU A O 1
ATOM 1139 N N . PRO A 1 145 ? 1.338 5.418 -2.667 1.00 97.81 145 PRO A N 1
ATOM 1140 C CA . PRO A 1 145 ? 2.718 4.957 -2.779 1.00 97.81 145 PRO A CA 1
ATOM 1141 C C . PRO A 1 145 ? 3.623 5.582 -1.706 1.00 97.81 145 PRO A C 1
ATOM 1143 O O . PRO A 1 145 ? 3.538 6.786 -1.451 1.00 97.81 145 PRO A O 1
ATOM 1146 N N . ARG A 1 146 ? 4.524 4.788 -1.113 1.00 96.25 146 ARG A N 1
ATOM 1147 C CA . ARG A 1 146 ? 5.566 5.296 -0.208 1.00 96.25 146 ARG A CA 1
ATOM 1148 C C . ARG A 1 146 ? 6.541 6.162 -0.985 1.00 96.25 146 ARG A C 1
ATOM 1150 O O . ARG A 1 146 ? 6.835 7.284 -0.578 1.00 96.25 146 ARG A O 1
ATOM 1157 N N . ARG A 1 147 ? 7.033 5.624 -2.1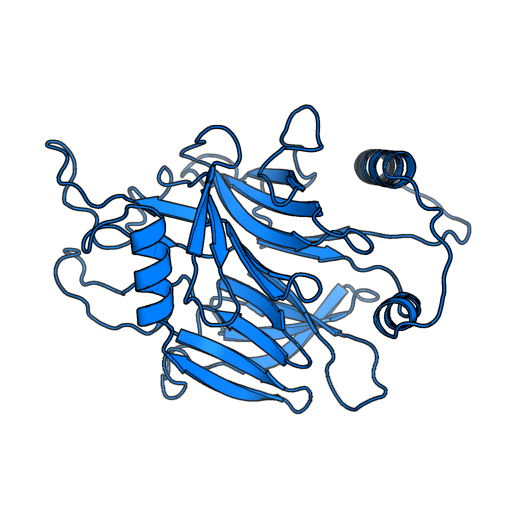05 1.00 94.19 147 ARG A N 1
ATOM 1158 C CA . ARG A 1 147 ? 8.074 6.238 -2.932 1.00 94.19 147 ARG A CA 1
ATOM 1159 C C . ARG A 1 147 ? 7.686 6.284 -4.402 1.00 94.19 147 ARG A C 1
ATOM 1161 O O . ARG A 1 147 ? 6.951 5.421 -4.889 1.00 94.19 147 ARG A O 1
ATOM 1168 N N . TRP A 1 148 ? 8.227 7.267 -5.113 1.00 92.62 148 TRP A N 1
ATOM 1169 C CA . TRP A 1 148 ? 8.072 7.421 -6.552 1.00 92.62 148 TRP A CA 1
ATOM 1170 C C . TRP A 1 148 ? 9.317 8.021 -7.203 1.00 92.62 148 TRP A C 1
ATOM 1172 O O . TRP A 1 148 ? 9.924 8.963 -6.692 1.00 92.62 148 TRP A O 1
ATOM 1182 N N . SER A 1 149 ? 9.644 7.512 -8.386 1.00 88.75 149 SER A N 1
ATOM 1183 C CA . SER A 1 149 ? 10.643 8.089 -9.280 1.00 88.75 149 SER A CA 1
ATOM 1184 C C . SER A 1 149 ? 10.112 8.085 -10.708 1.00 88.75 149 SER A C 1
ATOM 1186 O O . SER A 1 149 ? 9.621 7.066 -11.194 1.00 88.75 149 SER A O 1
ATOM 1188 N N . GLU A 1 150 ? 10.245 9.214 -11.406 1.00 84.25 150 GLU A N 1
ATOM 1189 C CA . GLU A 1 150 ? 9.848 9.330 -12.813 1.00 84.25 150 GLU A CA 1
ATOM 1190 C C . GLU A 1 150 ? 10.736 8.476 -13.741 1.00 84.25 150 GLU A C 1
ATOM 1192 O O . GLU A 1 150 ? 10.273 7.946 -14.758 1.00 84.25 150 GLU A O 1
ATOM 1197 N N . GLY A 1 151 ? 12.017 8.317 -13.390 1.00 73.00 151 GLY A N 1
ATOM 1198 C CA . GLY A 1 151 ? 12.992 7.564 -14.184 1.00 73.00 151 GLY A CA 1
ATOM 1199 C C . GLY A 1 151 ? 13.648 8.330 -15.337 1.00 73.00 151 GLY A C 1
ATOM 1200 O O . GLY A 1 151 ? 14.165 7.706 -16.267 1.00 73.00 151 GLY A O 1
ATOM 1201 N N . ARG A 1 152 ? 13.627 9.671 -15.323 1.00 62.16 152 ARG A N 1
ATOM 1202 C CA . ARG A 1 152 ? 14.383 10.475 -16.298 1.00 62.16 152 ARG A CA 1
ATOM 1203 C C . ARG A 1 152 ? 15.874 10.520 -15.935 1.00 62.16 152 ARG A C 1
ATOM 1205 O O . ARG A 1 152 ? 16.200 10.584 -14.752 1.00 62.16 152 ARG A O 1
ATOM 1212 N N . PRO A 1 153 ? 16.778 10.537 -16.930 1.00 50.41 153 PRO A N 1
ATOM 1213 C CA . PRO A 1 153 ? 18.174 10.884 -16.701 1.00 50.41 153 PRO A CA 1
ATOM 1214 C C . PRO A 1 153 ? 18.261 12.379 -16.371 1.00 50.41 153 PRO A C 1
ATOM 1216 O O . PRO A 1 153 ? 18.279 13.218 -17.268 1.00 50.41 153 PRO A O 1
ATOM 1219 N N . ASP A 1 154 ? 18.279 12.734 -15.089 1.00 43.44 154 ASP A N 1
ATOM 1220 C CA . ASP A 1 154 ? 18.810 14.033 -14.680 1.00 43.44 154 ASP A CA 1
ATOM 1221 C C . ASP A 1 154 ? 20.339 13.953 -14.764 1.00 43.44 154 ASP A C 1
ATOM 1223 O O . ASP A 1 154 ? 20.961 13.073 -14.176 1.00 43.44 154 ASP A O 1
ATOM 1227 N N . SER A 1 155 ? 20.927 14.912 -15.478 1.00 41.31 155 SER A N 1
ATOM 1228 C CA . SER A 1 155 ? 22.352 15.256 -15.598 1.00 41.31 155 SER A CA 1
ATOM 1229 C C . SER A 1 155 ? 23.240 15.205 -14.336 1.00 41.31 155 SER A C 1
ATOM 1231 O O . SER A 1 155 ? 24.446 15.418 -14.458 1.00 41.31 155 SER A O 1
ATOM 1233 N N . ARG A 1 156 ? 22.707 14.937 -13.139 1.00 41.84 156 ARG A N 1
ATOM 1234 C CA . ARG A 1 156 ? 23.477 14.763 -11.893 1.00 41.84 156 ARG A CA 1
ATOM 1235 C C . ARG A 1 156 ? 23.236 13.451 -11.142 1.00 41.84 156 ARG A C 1
ATOM 1237 O O . ARG A 1 156 ? 23.933 13.197 -10.161 1.00 41.84 156 ARG A O 1
ATOM 1244 N N . HIS A 1 157 ? 22.333 12.591 -11.609 1.00 41.03 157 HIS A N 1
ATOM 1245 C CA . HIS A 1 157 ? 22.028 11.320 -10.959 1.00 41.03 157 HIS A CA 1
ATOM 1246 C C . HIS A 1 157 ? 21.867 10.211 -11.999 1.00 41.03 157 HIS A C 1
ATOM 1248 O O . HIS A 1 157 ? 21.128 10.346 -12.972 1.00 41.03 157 HIS A O 1
ATOM 1254 N N . VAL A 1 158 ? 22.590 9.107 -11.791 1.00 45.31 158 VAL A N 1
ATOM 1255 C CA . VAL A 1 158 ? 22.426 7.863 -12.553 1.00 45.31 158 VAL A CA 1
ATOM 1256 C C . VAL A 1 158 ? 20.931 7.547 -12.625 1.00 45.31 158 VAL A C 1
ATOM 1258 O O . VAL A 1 158 ? 20.218 7.747 -11.641 1.00 45.31 158 VAL A O 1
ATOM 1261 N N . LEU A 1 159 ? 20.464 7.111 -13.802 1.00 46.75 159 LEU A N 1
ATOM 1262 C CA . LEU A 1 159 ? 19.127 6.546 -13.991 1.00 46.75 159 LEU A CA 1
ATOM 1263 C C . LEU A 1 159 ? 18.775 5.719 -12.749 1.00 46.75 159 LEU A C 1
ATOM 1265 O O . LEU A 1 159 ? 19.601 4.915 -12.326 1.00 46.75 159 LEU A O 1
ATOM 1269 N N . ASP A 1 160 ? 17.585 5.914 -12.183 1.00 54.59 160 ASP A N 1
ATOM 1270 C CA . ASP A 1 160 ? 17.144 5.222 -10.965 1.00 54.59 160 ASP A CA 1
ATOM 1271 C C . ASP A 1 160 ? 16.072 4.168 -11.314 1.00 54.59 160 ASP A C 1
ATOM 1273 O O . ASP A 1 160 ? 14.910 4.307 -10.924 1.00 54.59 160 ASP A O 1
ATOM 1277 N N . PRO A 1 161 ? 16.411 3.158 -12.147 1.00 52.06 161 PRO A N 1
ATOM 1278 C CA . PRO A 1 161 ? 15.486 2.112 -12.576 1.00 52.06 161 PRO A CA 1
ATOM 1279 C C . PRO A 1 161 ? 15.084 1.187 -11.428 1.00 52.06 161 PRO A C 1
ATOM 1281 O O . PRO A 1 161 ? 14.104 0.458 -11.571 1.00 52.06 161 PRO A O 1
ATOM 1284 N N . ALA A 1 162 ? 15.814 1.228 -10.311 1.00 56.28 162 ALA A N 1
ATOM 1285 C CA . ALA A 1 162 ? 15.687 0.337 -9.174 1.00 56.28 162 ALA A CA 1
ATOM 1286 C C . ALA A 1 162 ? 15.739 1.143 -7.870 1.00 56.28 162 ALA A C 1
ATOM 1288 O O . ALA A 1 162 ? 16.618 1.988 -7.758 1.00 56.28 162 ALA A O 1
ATOM 1289 N N . PRO A 1 163 ? 14.887 0.849 -6.873 1.00 55.72 163 PRO A N 1
ATOM 1290 C CA . PRO A 1 163 ? 14.996 1.443 -5.542 1.00 55.72 163 PRO A CA 1
ATOM 1291 C C . PRO A 1 163 ? 16.431 1.346 -5.002 1.00 55.72 163 PRO A C 1
ATOM 1293 O O . PRO A 1 163 ? 17.011 0.255 -4.953 1.00 55.72 163 PRO A O 1
ATOM 1296 N N . ASN A 1 164 ? 17.016 2.480 -4.617 1.00 61.12 164 ASN A N 1
ATOM 1297 C CA . ASN A 1 164 ? 18.378 2.562 -4.106 1.00 61.12 164 ASN A CA 1
ATOM 1298 C C . ASN A 1 164 ? 18.375 3.113 -2.674 1.00 61.12 164 ASN A C 1
ATOM 1300 O O . ASN A 1 164 ? 18.082 4.297 -2.485 1.00 61.12 164 ASN A O 1
ATOM 1304 N N . PRO A 1 165 ? 18.814 2.334 -1.665 1.00 57.88 165 PRO A N 1
ATOM 1305 C CA . PRO A 1 165 ? 18.814 2.767 -0.268 1.00 57.88 165 PRO A CA 1
ATOM 1306 C C . PRO A 1 165 ? 19.519 4.107 -0.008 1.00 57.88 165 PRO A C 1
ATOM 1308 O O . PRO A 1 165 ? 19.198 4.769 0.967 1.00 57.88 165 PRO A O 1
ATOM 1311 N N . ARG A 1 166 ? 20.473 4.525 -0.857 1.00 59.62 166 ARG A N 1
ATOM 1312 C CA . ARG A 1 166 ? 21.184 5.807 -0.701 1.00 59.62 166 ARG A CA 1
ATOM 1313 C C . ARG A 1 166 ? 20.394 7.031 -1.163 1.00 59.62 166 ARG A C 1
ATOM 1315 O O . ARG A 1 166 ? 20.678 8.122 -0.685 1.00 59.62 166 ARG A O 1
ATOM 1322 N N . TYR A 1 167 ? 19.485 6.880 -2.124 1.00 63.72 167 TYR A N 1
ATOM 1323 C CA . TYR A 1 167 ? 18.764 8.004 -2.740 1.00 63.72 167 TYR A CA 1
ATOM 1324 C C . TYR A 1 167 ? 17.268 7.982 -2.417 1.00 63.72 167 TYR A C 1
ATOM 1326 O O . TYR A 1 167 ? 16.605 9.018 -2.463 1.00 63.72 167 TYR A O 1
ATOM 1334 N N . ASP A 1 168 ? 16.751 6.819 -2.032 1.00 68.81 168 ASP A N 1
ATOM 1335 C CA . ASP A 1 168 ? 15.337 6.584 -1.785 1.00 68.81 168 ASP A CA 1
ATOM 1336 C C . ASP A 1 168 ? 14.764 7.310 -0.561 1.00 68.81 168 ASP A C 1
ATOM 1338 O O . ASP A 1 168 ? 13.549 7.505 -0.493 1.00 68.81 168 ASP A O 1
ATOM 1342 N N . GLU A 1 169 ? 15.608 7.728 0.388 1.00 79.75 169 GLU A N 1
ATOM 1343 C CA . GLU A 1 169 ? 15.191 8.468 1.592 1.00 79.75 169 GLU A CA 1
ATOM 1344 C C . GLU A 1 169 ? 14.455 9.774 1.241 1.00 79.75 169 GLU A C 1
ATOM 1346 O O . GLU A 1 169 ? 13.634 10.245 2.018 1.00 79.75 169 GLU A O 1
ATOM 1351 N N . THR A 1 170 ? 14.691 10.326 0.043 1.00 85.12 170 THR A N 1
ATOM 1352 C CA . THR A 1 170 ? 14.064 11.571 -0.447 1.00 85.12 170 THR A CA 1
ATOM 1353 C C . THR A 1 170 ? 13.098 11.354 -1.620 1.00 85.12 170 THR A C 1
ATOM 1355 O O . THR A 1 170 ? 12.733 12.295 -2.328 1.00 85.12 170 THR A O 1
ATOM 1358 N N . ARG A 1 171 ? 12.665 10.108 -1.855 1.00 89.44 171 ARG A N 1
ATOM 1359 C CA . ARG A 1 171 ? 11.759 9.732 -2.959 1.00 89.44 171 ARG A CA 1
ATOM 1360 C C . ARG A 1 171 ? 10.293 9.630 -2.541 1.00 89.44 171 ARG A C 1
ATOM 1362 O O . ARG A 1 171 ? 9.523 8.973 -3.238 1.00 89.44 171 ARG A O 1
ATOM 1369 N N . GLY A 1 172 ? 9.895 10.235 -1.424 1.00 94.06 172 GLY A N 1
ATOM 1370 C CA . GLY A 1 172 ? 8.514 10.249 -0.939 1.00 94.06 172 GLY A CA 1
ATOM 1371 C C . GLY A 1 172 ? 7.524 10.672 -2.025 1.00 94.06 172 GLY A C 1
ATOM 1372 O O . GLY A 1 172 ? 7.834 11.525 -2.854 1.00 94.06 172 GLY A O 1
ATOM 1373 N N . ALA A 1 173 ? 6.335 10.072 -2.046 1.00 95.62 173 ALA A N 1
ATOM 1374 C CA . ALA A 1 173 ? 5.277 10.420 -2.995 1.00 95.62 173 ALA A CA 1
ATOM 1375 C C . ALA A 1 173 ? 4.112 11.158 -2.313 1.00 95.62 173 ALA A C 1
ATOM 1377 O O . ALA A 1 173 ? 3.919 11.102 -1.098 1.00 95.62 173 ALA A O 1
ATOM 1378 N N . ASN A 1 174 ? 3.298 11.844 -3.117 1.00 97.12 174 ASN A N 1
ATOM 1379 C CA . ASN A 1 174 ? 2.050 12.475 -2.680 1.00 97.12 174 ASN A CA 1
ATOM 1380 C C . ASN A 1 174 ? 0.865 12.069 -3.564 1.00 97.12 174 ASN A C 1
ATOM 1382 O O . ASN A 1 174 ? 0.005 12.895 -3.857 1.00 97.12 174 ASN A O 1
ATOM 1386 N N . PHE A 1 175 ? 0.838 10.824 -4.040 1.00 98.12 175 PHE A N 1
ATOM 1387 C CA . PHE A 1 175 ? -0.200 10.348 -4.951 1.00 98.12 175 PHE A CA 1
ATOM 1388 C C . PHE A 1 175 ? -1.333 9.626 -4.230 1.00 98.12 175 PHE A C 1
ATOM 1390 O O . PHE A 1 175 ? -1.096 8.849 -3.312 1.00 98.12 175 PHE A O 1
ATOM 1397 N N . LEU A 1 176 ? -2.545 9.846 -4.731 1.00 98.50 176 LEU A N 1
ATOM 1398 C CA . LEU A 1 176 ? -3.732 9.038 -4.496 1.00 98.50 176 LEU A CA 1
ATOM 1399 C C . LEU A 1 176 ? -4.111 8.387 -5.824 1.00 98.50 176 LEU A C 1
ATOM 1401 O O . LEU A 1 176 ? -4.583 9.064 -6.741 1.00 98.50 176 LEU A O 1
ATOM 1405 N N . LEU A 1 177 ? -3.868 7.086 -5.932 1.00 98.62 177 LEU A N 1
ATOM 1406 C CA . LEU A 1 177 ? -4.274 6.286 -7.082 1.00 98.62 177 LEU A CA 1
ATOM 1407 C C . LEU A 1 177 ? -5.550 5.531 -6.718 1.00 98.62 177 LEU A C 1
ATOM 1409 O O . LEU A 1 177 ? -5.581 4.815 -5.717 1.00 98.62 177 LEU A O 1
ATOM 1413 N N . LEU A 1 178 ? -6.581 5.694 -7.541 1.00 98.56 178 LEU A N 1
ATOM 1414 C CA . LEU A 1 178 ? -7.845 4.975 -7.426 1.00 98.56 178 LEU A CA 1
ATOM 1415 C C . LEU A 1 178 ? -8.001 4.093 -8.658 1.00 98.56 178 LEU A C 1
ATOM 1417 O O . LEU A 1 178 ? -7.989 4.616 -9.777 1.00 98.56 178 LEU A O 1
ATOM 1421 N N . ALA A 1 179 ? -8.144 2.787 -8.457 1.00 98.69 179 ALA A N 1
ATOM 1422 C CA . ALA A 1 179 ? -8.307 1.825 -9.539 1.00 98.69 179 ALA A CA 1
ATOM 1423 C C . ALA A 1 179 ? -9.612 1.033 -9.405 1.00 98.69 179 ALA A C 1
ATOM 1425 O O . ALA A 1 179 ? -10.025 0.703 -8.293 1.00 98.69 179 ALA A O 1
ATOM 1426 N N . SER A 1 180 ? -10.247 0.713 -10.534 1.00 98.50 180 SER A N 1
ATOM 1427 C CA . SER A 1 180 ? -11.334 -0.271 -10.580 1.00 98.50 180 SER A CA 1
ATOM 1428 C C . SER A 1 180 ? -10.834 -1.652 -10.146 1.00 98.50 180 SER A C 1
ATOM 1430 O O . SER A 1 180 ? -9.633 -1.923 -10.163 1.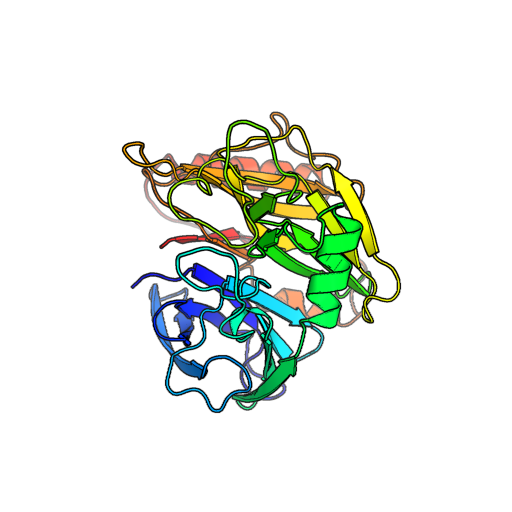00 98.50 180 SER A O 1
ATOM 1432 N N . GLU A 1 181 ? -11.754 -2.541 -9.771 1.00 97.69 181 GLU A N 1
ATOM 1433 C CA . GLU A 1 181 ? -11.440 -3.906 -9.325 1.00 97.69 181 GLU A CA 1
ATOM 1434 C C . GLU A 1 181 ? -10.497 -4.671 -10.267 1.00 97.69 181 GLU A C 1
ATOM 1436 O O . GLU A 1 181 ? -9.592 -5.369 -9.808 1.00 97.69 181 GLU A O 1
ATOM 1441 N N . ASP A 1 182 ? -10.711 -4.513 -11.572 1.00 97.19 182 ASP A N 1
ATOM 1442 C CA . ASP A 1 182 ? -9.972 -5.149 -12.664 1.00 97.19 182 ASP A CA 1
ATOM 1443 C C . ASP A 1 182 ? -8.792 -4.310 -13.184 1.00 97.19 182 ASP A C 1
ATOM 1445 O O . ASP A 1 182 ? -8.129 -4.703 -14.144 1.00 97.19 182 ASP A O 1
ATOM 1449 N N . PHE A 1 183 ? -8.534 -3.148 -12.574 1.00 98.31 183 PHE A N 1
ATOM 1450 C CA . PHE A 1 183 ? -7.512 -2.178 -12.976 1.00 98.31 183 PHE A CA 1
ATOM 1451 C C . PHE A 1 183 ? -7.662 -1.629 -14.406 1.00 98.31 183 PHE A C 1
ATOM 1453 O O . PHE A 1 183 ? -6.724 -1.019 -14.929 1.00 98.31 183 PHE A O 1
ATOM 1460 N N . SER A 1 184 ? -8.827 -1.796 -15.042 1.00 97.19 184 SER A N 1
ATOM 1461 C CA . SER A 1 184 ? -9.108 -1.239 -16.373 1.00 97.19 184 SER A CA 1
ATOM 1462 C C . SER A 1 184 ? -9.193 0.289 -16.365 1.00 97.19 184 SER A C 1
ATOM 1464 O O . SER A 1 184 ? -8.871 0.934 -17.365 1.00 97.19 184 SER A O 1
ATOM 1466 N N . ASN A 1 185 ? -9.563 0.881 -15.227 1.00 9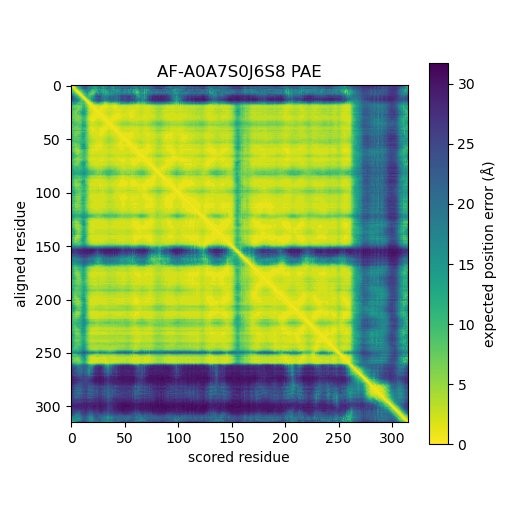8.12 185 ASN A N 1
ATOM 1467 C CA . ASN A 1 185 ? -9.559 2.318 -15.006 1.00 98.12 185 ASN A CA 1
ATOM 1468 C C . ASN A 1 185 ? -8.695 2.663 -13.793 1.00 98.12 185 ASN A C 1
ATOM 1470 O O . ASN A 1 185 ? -8.948 2.179 -12.693 1.00 98.12 185 ASN A O 1
ATOM 1474 N N . ILE A 1 186 ? -7.696 3.524 -13.991 1.00 98.56 186 ILE A N 1
ATOM 1475 C CA . ILE A 1 186 ? -6.811 4.017 -12.935 1.00 98.56 186 ILE A CA 1
ATOM 1476 C C . ILE A 1 186 ? -6.758 5.535 -13.040 1.00 98.56 186 ILE A C 1
ATOM 1478 O O . ILE A 1 186 ? -6.281 6.081 -14.035 1.00 98.56 186 ILE A O 1
ATOM 1482 N N . THR A 1 187 ? -7.190 6.219 -11.986 1.00 97.75 187 THR A N 1
ATOM 1483 C CA . THR A 1 187 ? -7.068 7.674 -11.864 1.00 97.75 187 THR A CA 1
ATOM 1484 C C . THR A 1 187 ? -6.004 8.024 -10.836 1.00 97.75 187 THR A C 1
ATOM 1486 O O . THR A 1 187 ? -5.852 7.335 -9.829 1.00 97.75 187 THR A O 1
ATOM 1489 N N . MET A 1 188 ? -5.258 9.096 -11.092 1.00 96.81 188 MET A N 1
ATOM 1490 C CA . MET A 1 188 ? -4.217 9.593 -10.198 1.00 96.81 188 MET A CA 1
ATOM 1491 C C . MET A 1 188 ? -4.537 11.028 -9.789 1.00 96.81 188 MET A C 1
ATOM 1493 O O . MET A 1 188 ? -4.884 11.865 -10.625 1.00 96.81 188 MET A O 1
ATOM 1497 N N . ARG A 1 189 ? -4.421 11.304 -8.493 1.00 95.81 189 ARG A N 1
ATOM 1498 C CA . ARG A 1 189 ? -4.562 12.631 -7.887 1.00 95.81 189 ARG A CA 1
ATOM 1499 C C . ARG A 1 189 ? -3.380 12.893 -6.964 1.00 95.81 189 ARG A C 1
ATOM 1501 O O . ARG A 1 189 ? -2.658 11.969 -6.594 1.00 95.81 189 ARG A O 1
ATOM 1508 N N . ARG A 1 190 ? -3.207 14.148 -6.550 1.00 95.56 190 ARG A N 1
ATOM 1509 C CA . ARG A 1 190 ? -2.247 14.508 -5.500 1.00 95.56 190 ARG A CA 1
ATOM 1510 C C . ARG A 1 190 ? -2.956 14.703 -4.166 1.00 95.56 190 ARG A C 1
ATOM 1512 O O . ARG A 1 190 ? -3.996 15.353 -4.120 1.00 95.56 190 ARG A O 1
ATOM 1519 N N . LEU A 1 191 ? -2.368 14.169 -3.103 1.00 95.56 191 LEU A N 1
ATOM 1520 C CA . LEU A 1 191 ? -2.816 14.304 -1.724 1.00 95.56 191 LEU A CA 1
ATOM 1521 C C . LEU A 1 191 ? -1.856 15.244 -0.982 1.00 95.56 191 LEU A C 1
ATOM 1523 O O . LEU A 1 191 ? -0.871 14.812 -0.385 1.00 95.56 191 LEU A O 1
ATOM 1527 N N . GLY A 1 192 ? -2.127 16.547 -1.073 1.00 92.94 192 GLY A N 1
ATOM 1528 C CA . GLY A 1 192 ? -1.284 17.588 -0.480 1.00 92.94 192 GLY A CA 1
ATOM 1529 C C . GLY A 1 192 ? 0.019 17.883 -1.231 1.00 92.94 192 GLY A C 1
ATOM 1530 O O . GLY A 1 192 ? 0.233 17.379 -2.337 1.00 92.94 192 GLY A O 1
ATOM 1531 N N . PRO A 1 193 ? 0.892 18.732 -0.659 1.00 92.81 193 PRO A N 1
ATOM 1532 C CA . PRO A 1 193 ? 2.208 19.016 -1.223 1.00 92.81 193 PRO A CA 1
ATOM 1533 C C . PRO A 1 193 ? 3.128 17.790 -1.158 1.00 92.81 193 PRO A C 1
ATOM 1535 O O . PRO A 1 193 ? 2.934 16.877 -0.356 1.00 92.81 193 PRO A O 1
ATOM 1538 N N . LEU A 1 194 ? 4.138 17.769 -2.027 1.00 95.12 194 LEU A N 1
ATOM 1539 C CA . LEU A 1 194 ? 5.180 16.751 -1.985 1.00 95.12 194 LEU A CA 1
ATOM 1540 C C . LEU A 1 194 ? 6.081 16.996 -0.773 1.00 95.12 194 LEU A C 1
ATOM 1542 O O . LEU A 1 194 ? 6.610 18.090 -0.605 1.00 95.12 194 LEU A O 1
ATOM 1546 N N . GLU A 1 195 ? 6.288 15.956 0.025 1.00 95.50 195 GLU A N 1
ATOM 1547 C CA . GLU A 1 195 ? 7.220 15.954 1.148 1.00 95.50 195 GLU A CA 1
ATOM 1548 C C . GLU A 1 195 ? 8.267 14.864 0.882 1.00 95.50 195 GLU A C 1
ATOM 1550 O O . GLU A 1 195 ? 7.984 13.697 1.154 1.00 95.50 195 GLU A O 1
ATOM 1555 N N . PRO A 1 196 ? 9.436 15.207 0.308 1.00 93.75 196 PRO A N 1
ATOM 1556 C CA . PRO A 1 196 ? 10.384 14.225 -0.230 1.00 93.75 196 PRO A CA 1
ATOM 1557 C C . PRO A 1 196 ? 10.836 13.163 0.776 1.00 93.75 196 PRO A C 1
ATOM 1559 O O . PRO A 1 196 ? 11.013 12.008 0.413 1.00 93.75 196 PRO A O 1
ATOM 1562 N N . GLU A 1 197 ? 10.978 13.534 2.045 1.00 94.06 197 GLU A N 1
ATOM 1563 C CA . GLU A 1 197 ? 11.441 12.635 3.110 1.00 94.06 197 GLU A CA 1
ATOM 1564 C C . GLU A 1 197 ? 10.320 11.793 3.739 1.00 94.06 197 GLU A C 1
ATOM 1566 O O . GLU A 1 197 ? 10.575 10.995 4.636 1.00 94.06 197 GLU A O 1
ATOM 1571 N N . TRP A 1 198 ? 9.067 11.990 3.313 1.00 95.75 198 TRP A N 1
ATOM 1572 C CA . TRP A 1 198 ? 7.897 11.360 3.917 1.00 95.75 198 TRP A CA 1
ATOM 1573 C C . TRP A 1 198 ? 7.175 10.455 2.923 1.00 95.75 198 TRP A C 1
ATOM 1575 O O . TRP A 1 198 ? 6.608 10.935 1.937 1.00 95.75 198 TRP A O 1
ATOM 1585 N N . GLY A 1 199 ? 7.085 9.168 3.245 1.00 96.19 199 GLY A N 1
ATOM 1586 C CA . GLY A 1 199 ? 6.363 8.175 2.449 1.00 96.19 199 GLY A CA 1
ATOM 1587 C C . GLY A 1 199 ? 5.143 7.619 3.175 1.00 96.19 199 GLY A C 1
ATOM 1588 O O . GLY A 1 199 ? 5.173 7.475 4.393 1.00 96.19 199 GLY A O 1
ATOM 1589 N N . PHE A 1 200 ? 4.066 7.331 2.442 1.00 97.75 200 PHE A N 1
ATOM 1590 C CA . PHE A 1 200 ? 2.898 6.637 2.993 1.00 97.75 200 PHE A CA 1
ATOM 1591 C C . PHE A 1 200 ? 3.204 5.170 3.299 1.00 97.75 200 PHE A C 1
ATOM 1593 O O . PHE A 1 200 ? 3.806 4.496 2.470 1.00 97.75 200 PHE A O 1
ATOM 1600 N N . THR A 1 201 ? 2.746 4.688 4.454 1.00 96.38 201 THR A N 1
ATOM 1601 C CA . THR A 1 201 ? 3.020 3.325 4.952 1.00 96.38 201 THR A CA 1
ATOM 1602 C C . THR A 1 201 ? 1.756 2.518 5.216 1.00 96.38 201 THR A C 1
ATOM 1604 O O . THR A 1 201 ? 1.757 1.302 5.144 1.00 96.38 201 THR A O 1
ATOM 1607 N N . SER A 1 202 ? 0.628 3.182 5.473 1.00 96.62 202 SER A N 1
ATOM 1608 C CA . SER A 1 202 ? -0.643 2.496 5.696 1.00 96.62 202 SER A CA 1
ATOM 1609 C C . SER A 1 202 ? -1.827 3.352 5.280 1.00 96.62 202 SER A C 1
ATOM 1611 O O . SER A 1 202 ? -1.750 4.581 5.325 1.00 96.62 202 SER A O 1
ATOM 1613 N N . VAL A 1 203 ? -2.941 2.720 4.906 1.00 97.81 203 VAL A N 1
ATOM 1614 C CA . VAL A 1 203 ? -4.213 3.404 4.631 1.00 97.81 203 VAL A CA 1
ATOM 1615 C C . VAL A 1 203 ? -5.402 2.518 4.980 1.00 97.81 203 VAL A C 1
ATOM 1617 O O . VAL A 1 203 ? -5.434 1.338 4.632 1.00 97.81 203 VAL A O 1
ATOM 1620 N N . ARG A 1 204 ? -6.410 3.084 5.646 1.00 96.69 204 ARG A N 1
ATOM 1621 C CA . ARG A 1 204 ? -7.683 2.416 5.944 1.00 96.69 204 ARG A CA 1
ATOM 1622 C C . ARG A 1 204 ? -8.850 3.352 5.718 1.00 96.69 204 ARG A C 1
ATOM 1624 O O . ARG A 1 204 ? -8.779 4.534 6.049 1.00 96.69 204 ARG A O 1
ATOM 1631 N N . LYS A 1 205 ? -9.949 2.810 5.202 1.00 95.25 205 LYS A N 1
ATOM 1632 C CA . LYS A 1 205 ? -11.223 3.520 5.185 1.00 95.25 205 LYS A CA 1
ATOM 1633 C C . LYS A 1 205 ? -11.762 3.665 6.606 1.00 95.25 205 LYS A C 1
ATOM 1635 O O . LYS A 1 205 ? -11.764 2.706 7.375 1.00 95.25 205 LYS A O 1
ATOM 1640 N N . VAL A 1 206 ? -12.231 4.860 6.950 1.00 93.88 206 VAL A N 1
ATOM 1641 C CA . VAL A 1 206 ? -12.870 5.128 8.239 1.00 93.88 206 VAL A CA 1
ATOM 1642 C C . VAL A 1 206 ? -14.222 4.418 8.281 1.00 93.88 206 VAL A C 1
ATOM 1644 O O . VAL A 1 206 ? -15.064 4.609 7.397 1.00 93.88 206 VAL A O 1
ATOM 1647 N N . LEU A 1 207 ? -14.433 3.599 9.313 1.00 87.00 207 LEU A N 1
ATOM 1648 C CA . LEU A 1 207 ? -15.657 2.813 9.477 1.00 87.00 207 LEU A CA 1
ATOM 1649 C C . LEU A 1 207 ? -16.906 3.707 9.493 1.00 87.00 207 LEU A C 1
ATOM 1651 O O . LEU A 1 207 ? -16.924 4.765 10.116 1.00 87.00 207 LEU A O 1
ATOM 1655 N N . GLY A 1 208 ? -17.960 3.266 8.803 1.00 86.88 208 GLY A N 1
ATOM 1656 C CA . GLY A 1 208 ? -19.231 3.995 8.710 1.00 86.88 208 GLY A CA 1
ATOM 1657 C C . GLY A 1 208 ? -19.224 5.196 7.757 1.00 86.88 208 GLY A C 1
ATOM 1658 O O . GLY A 1 208 ? -20.247 5.861 7.628 1.00 86.88 208 GLY A O 1
ATOM 1659 N N . THR A 1 209 ? -18.112 5.473 7.071 1.00 92.88 209 THR A N 1
ATOM 1660 C CA . THR A 1 209 ? -18.036 6.545 6.067 1.00 92.88 209 THR A CA 1
ATOM 1661 C C . THR A 1 209 ? -18.124 5.988 4.651 1.00 92.88 209 THR A C 1
ATOM 1663 O O . THR A 1 209 ? -17.822 4.819 4.400 1.00 92.88 209 THR A O 1
ATOM 1666 N N . THR A 1 210 ? -18.532 6.826 3.700 1.00 94.88 210 THR A N 1
ATOM 1667 C CA . THR A 1 210 ? -18.599 6.443 2.286 1.00 94.88 210 THR A CA 1
ATOM 1668 C C . THR A 1 210 ? -17.291 6.685 1.552 1.00 94.88 210 THR A C 1
ATOM 1670 O O . THR A 1 210 ? -16.991 5.950 0.620 1.00 94.88 210 THR A O 1
ATOM 1673 N N . ASP A 1 211 ? -16.499 7.670 1.965 1.00 95.75 211 ASP A N 1
ATOM 1674 C CA . ASP A 1 211 ? -15.379 8.192 1.179 1.00 95.75 211 ASP A CA 1
ATOM 1675 C C . ASP A 1 211 ? -14.181 8.657 2.018 1.00 95.75 211 ASP A C 1
ATOM 1677 O O . ASP A 1 211 ? -13.252 9.223 1.451 1.00 95.75 211 ASP A O 1
ATOM 1681 N N . THR A 1 212 ? -14.184 8.449 3.338 1.00 97.81 212 THR A N 1
ATOM 1682 C CA . THR A 1 212 ? -13.155 8.987 4.236 1.00 97.81 212 THR A CA 1
ATOM 1683 C C . THR A 1 212 ? -12.11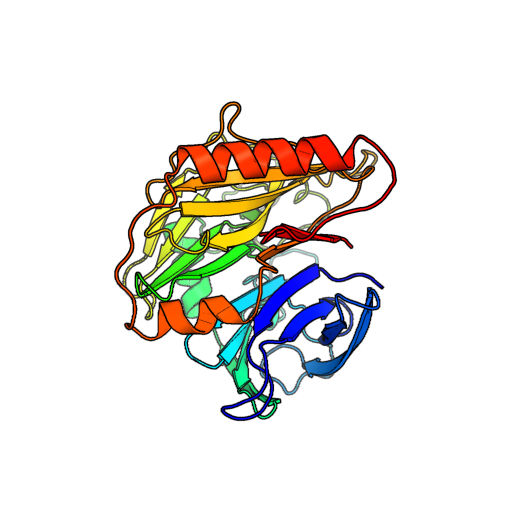4 7.933 4.598 1.00 97.81 212 THR A C 1
ATOM 1685 O O . THR A 1 212 ? -12.443 6.790 4.911 1.00 97.81 212 THR A O 1
ATOM 1688 N N . TYR A 1 213 ? -10.848 8.339 4.616 1.00 98.19 213 TYR A N 1
ATOM 1689 C CA . TYR A 1 213 ? -9.690 7.484 4.842 1.00 98.19 213 TYR A CA 1
ATOM 1690 C C . TYR A 1 213 ? -8.751 8.089 5.874 1.00 98.19 213 TYR A C 1
ATOM 1692 O O . TYR A 1 213 ? -8.609 9.308 5.957 1.00 98.19 213 TYR A O 1
ATOM 1700 N N . VAL A 1 214 ? -8.074 7.221 6.621 1.00 97.75 214 VAL A N 1
ATOM 1701 C CA . VAL A 1 214 ? -6.902 7.550 7.432 1.00 97.75 214 VAL A CA 1
ATOM 1702 C C . VAL A 1 214 ? -5.670 6.927 6.788 1.00 97.75 214 VAL A C 1
ATOM 1704 O O . VAL A 1 214 ? -5.730 5.788 6.324 1.00 97.75 214 VAL A O 1
ATOM 1707 N N . ALA A 1 215 ? -4.560 7.655 6.752 1.00 97.56 215 ALA A N 1
ATOM 1708 C CA . ALA A 1 215 ? -3.285 7.133 6.278 1.00 97.56 215 ALA A CA 1
ATOM 1709 C C . ALA A 1 215 ? -2.130 7.537 7.185 1.00 97.56 215 ALA A C 1
ATOM 1711 O O . ALA A 1 215 ? -2.153 8.620 7.766 1.00 97.56 215 ALA A O 1
ATOM 1712 N N . LEU A 1 216 ? -1.117 6.678 7.260 1.00 97.00 216 LEU A N 1
ATOM 1713 C CA . LEU A 1 216 ? 0.147 6.940 7.941 1.00 97.00 216 LEU A CA 1
ATOM 1714 C C . LEU A 1 216 ? 1.210 7.368 6.931 1.00 97.00 216 LEU A C 1
ATOM 1716 O O . LEU A 1 216 ? 1.268 6.831 5.823 1.00 97.00 216 LEU A O 1
ATOM 1720 N N . LYS A 1 217 ? 2.062 8.311 7.335 1.00 95.88 217 LYS A N 1
ATOM 1721 C CA . LYS A 1 217 ? 3.333 8.621 6.681 1.00 95.88 217 LYS A CA 1
ATOM 1722 C C . LYS A 1 217 ? 4.474 8.495 7.673 1.00 95.88 217 LYS A C 1
ATOM 1724 O O . LYS A 1 217 ? 4.345 8.930 8.818 1.00 95.88 217 LYS A O 1
ATOM 1729 N N . VAL A 1 218 ? 5.606 8.009 7.186 1.00 95.19 218 VAL A N 1
ATOM 1730 C CA . VAL A 1 218 ? 6.846 7.884 7.951 1.00 95.19 218 VAL A CA 1
ATOM 1731 C C . VAL A 1 218 ? 7.948 8.710 7.304 1.00 95.19 218 VAL A C 1
ATOM 1733 O O . VAL A 1 218 ? 8.039 8.777 6.075 1.00 95.19 218 VAL A O 1
ATOM 1736 N N . ARG A 1 219 ? 8.775 9.327 8.149 1.00 94.00 219 ARG A N 1
ATOM 1737 C CA . ARG A 1 219 ? 10.055 9.935 7.795 1.00 94.00 219 ARG A CA 1
ATOM 1738 C C . ARG A 1 219 ? 11.191 9.040 8.258 1.00 94.00 219 ARG A C 1
ATOM 1740 O O . ARG A 1 219 ? 11.297 8.744 9.446 1.00 94.00 219 ARG A O 1
ATOM 1747 N N . GLU A 1 220 ? 12.044 8.656 7.320 1.00 86.56 220 GLU A N 1
ATOM 1748 C CA . GLU A 1 220 ? 13.207 7.804 7.554 1.00 86.56 220 GLU A CA 1
ATOM 1749 C C . GLU A 1 220 ? 14.402 8.415 6.823 1.00 86.56 220 GLU A C 1
ATOM 1751 O O . GLU A 1 220 ? 14.576 8.228 5.620 1.00 86.56 220 GLU A O 1
ATOM 1756 N N . VAL A 1 221 ? 15.181 9.206 7.558 1.00 87.19 221 VAL A N 1
ATOM 1757 C CA . VAL A 1 221 ? 16.374 9.890 7.052 1.00 87.19 221 VAL A CA 1
ATOM 1758 C C . VAL A 1 221 ? 17.555 9.441 7.891 1.00 87.19 221 VAL A C 1
ATOM 1760 O O . VAL A 1 221 ? 17.499 9.467 9.124 1.00 87.19 221 VAL A O 1
ATOM 1763 N N . LYS A 1 222 ? 18.631 9.004 7.242 1.00 84.62 222 LYS A N 1
ATOM 1764 C CA . LYS A 1 222 ? 19.792 8.457 7.938 1.00 84.62 222 LYS A CA 1
ATOM 1765 C C . LYS A 1 222 ? 20.407 9.481 8.891 1.00 84.62 222 LYS A C 1
ATOM 1767 O O . LYS A 1 222 ? 20.805 10.567 8.485 1.00 84.62 222 LYS A O 1
ATOM 1772 N N . GLY A 1 223 ? 20.573 9.077 10.149 1.00 86.38 223 GLY A N 1
ATOM 1773 C CA . GLY A 1 223 ? 21.150 9.918 11.202 1.00 86.38 223 GLY A CA 1
ATOM 1774 C C . GLY A 1 223 ? 20.136 10.815 11.914 1.00 86.38 223 GLY A C 1
ATOM 1775 O O . GLY A 1 223 ? 20.496 11.435 12.909 1.00 86.38 223 GLY A O 1
ATOM 1776 N N . GLU A 1 224 ? 18.882 10.830 11.461 1.00 89.38 224 GLU A N 1
ATOM 1777 C CA . GLU A 1 224 ? 17.782 11.541 12.103 1.00 89.38 224 GLU A CA 1
ATOM 1778 C C . GLU A 1 224 ? 16.842 10.560 12.821 1.00 89.38 224 GLU A C 1
ATOM 1780 O O . GLU A 1 224 ? 16.724 9.398 12.414 1.00 89.38 224 GLU A O 1
ATOM 1785 N N . PRO A 1 225 ? 16.129 10.998 13.872 1.00 88.56 225 PRO A N 1
ATOM 1786 C CA . PRO A 1 225 ? 15.092 10.178 14.476 1.00 88.56 225 PRO A CA 1
ATOM 1787 C C . PRO A 1 225 ? 13.951 9.901 13.487 1.00 88.56 225 PRO A C 1
ATOM 1789 O O . PRO A 1 225 ? 13.522 10.798 12.753 1.00 88.56 225 PRO A O 1
ATOM 1792 N N . MET A 1 226 ? 13.431 8.669 13.489 1.00 91.12 226 MET A N 1
ATOM 1793 C CA . MET A 1 226 ? 12.257 8.323 12.683 1.00 91.12 226 MET A CA 1
ATOM 1794 C C . MET A 1 226 ? 11.038 9.085 13.190 1.00 91.12 226 MET A C 1
ATOM 1796 O O . MET A 1 226 ? 10.936 9.391 14.372 1.00 91.12 226 MET A O 1
ATOM 1800 N N . GLN A 1 227 ? 10.095 9.404 12.313 1.00 93.06 227 GLN A N 1
ATOM 1801 C CA . GLN A 1 227 ? 8.872 10.095 12.722 1.00 93.06 227 GLN A CA 1
ATOM 1802 C C . GLN A 1 227 ? 7.676 9.529 11.981 1.00 93.06 227 GLN A C 1
ATOM 1804 O O . GLN A 1 227 ? 7.770 9.220 10.796 1.00 93.06 227 GLN A O 1
ATOM 1809 N N . SER A 1 228 ? 6.540 9.465 12.667 1.00 93.88 228 SER A N 1
ATOM 1810 C CA . SER A 1 228 ? 5.273 9.029 12.091 1.00 93.88 228 SER A CA 1
ATOM 1811 C C . SER A 1 228 ? 4.217 10.113 12.252 1.00 93.88 228 SER A C 1
ATOM 1813 O O . SER A 1 228 ? 4.109 10.765 13.293 1.00 93.88 228 SER A O 1
ATOM 1815 N N . LYS A 1 229 ? 3.415 10.309 11.212 1.00 95.19 229 LYS A N 1
ATOM 1816 C CA . LYS A 1 229 ? 2.262 11.211 11.225 1.00 95.19 229 LYS A CA 1
ATOM 1817 C C . LYS A 1 229 ? 1.099 10.573 10.490 1.00 95.19 229 LYS A C 1
ATOM 1819 O O . LYS A 1 229 ? 1.299 9.714 9.634 1.00 95.19 229 LYS A O 1
ATOM 1824 N N . LEU A 1 230 ? -0.109 11.016 10.795 1.00 95.81 230 LEU A N 1
ATOM 1825 C CA . LEU A 1 230 ? -1.322 10.567 10.133 1.00 95.81 230 LEU A CA 1
ATOM 1826 C C . LEU A 1 230 ? -1.991 11.709 9.374 1.00 95.81 230 LEU A C 1
ATOM 1828 O O . LEU A 1 230 ? -1.857 12.875 9.742 1.00 95.81 230 LEU A O 1
ATOM 1832 N N . ALA A 1 231 ? -2.751 11.362 8.345 1.00 96.44 231 ALA A N 1
ATOM 1833 C CA . ALA A 1 231 ? -3.685 12.251 7.668 1.00 96.44 231 ALA A CA 1
ATOM 1834 C C . ALA A 1 231 ? -5.073 11.616 7.627 1.00 96.44 231 ALA A C 1
ATOM 1836 O O . ALA A 1 231 ? -5.197 10.395 7.538 1.00 96.44 231 ALA A O 1
ATOM 1837 N N . VAL A 1 232 ? -6.107 12.456 7.618 1.00 97.94 232 VAL A N 1
ATOM 1838 C CA . VAL A 1 232 ? -7.476 12.044 7.286 1.00 97.94 232 VAL A CA 1
ATOM 1839 C C . VAL A 1 232 ? -7.908 12.810 6.045 1.00 97.94 232 VAL A C 1
ATOM 1841 O O . VAL A 1 232 ? -7.752 14.031 6.004 1.00 97.94 232 VAL A O 1
ATOM 1844 N N . PHE A 1 233 ? -8.423 12.114 5.037 1.00 98.25 233 PHE A N 1
ATOM 1845 C CA . PHE A 1 233 ? -8.768 12.693 3.739 1.00 98.25 233 PHE A CA 1
ATOM 1846 C C . PHE A 1 233 ? -9.957 11.975 3.090 1.00 98.25 233 PHE A C 1
ATOM 1848 O O . PHE A 1 233 ? -10.317 10.875 3.506 1.00 98.25 233 PHE A O 1
ATOM 1855 N N . ASP A 1 234 ? -10.575 12.599 2.088 1.00 97.12 234 ASP A N 1
ATOM 1856 C CA . ASP A 1 234 ? -11.646 11.986 1.292 1.00 97.12 234 ASP A CA 1
ATOM 1857 C C . ASP A 1 234 ? -11.164 11.424 -0.061 1.00 97.12 234 ASP A C 1
ATOM 1859 O O . ASP A 1 234 ? -10.034 11.664 -0.487 1.00 97.12 234 ASP A O 1
ATOM 1863 N N . LEU A 1 235 ? -12.031 10.710 -0.789 1.00 94.56 235 LEU A N 1
ATOM 1864 C CA . LEU A 1 235 ? -11.735 10.184 -2.135 1.00 94.56 235 LEU A CA 1
ATOM 1865 C C . LEU A 1 235 ? -11.319 11.258 -3.149 1.00 94.56 235 LEU A C 1
ATOM 1867 O O . LEU A 1 235 ? -10.724 10.941 -4.183 1.00 94.56 235 LEU A O 1
ATOM 1871 N N . GLN A 1 236 ? -11.642 12.527 -2.897 1.00 95.25 236 GLN A N 1
ATOM 1872 C CA . GLN A 1 236 ? -11.233 13.624 -3.761 1.00 95.25 236 GLN A CA 1
ATOM 1873 C C . GLN A 1 236 ? -9.816 14.120 -3.457 1.00 95.25 236 GLN A C 1
ATOM 1875 O O . GLN A 1 236 ? -9.275 14.881 -4.261 1.00 95.25 236 GLN A O 1
ATOM 1880 N N . GLY A 1 237 ? -9.200 13.645 -2.374 1.00 95.69 237 GLY A N 1
ATOM 1881 C CA . GLY A 1 237 ? -7.876 14.046 -1.913 1.00 95.69 237 GLY A CA 1
ATOM 1882 C C . GLY A 1 237 ? -7.897 15.301 -1.041 1.00 95.69 237 GLY A C 1
ATOM 1883 O O . GLY A 1 237 ? -6.863 15.954 -0.892 1.00 95.69 237 GLY A O 1
ATOM 1884 N N . ARG A 1 238 ? -9.056 15.679 -0.484 1.00 96.44 238 ARG A N 1
ATOM 1885 C CA . ARG A 1 238 ? -9.167 16.820 0.435 1.00 96.44 238 ARG A CA 1
ATOM 1886 C C . ARG A 1 238 ? -8.879 16.355 1.855 1.00 96.44 238 ARG A C 1
ATOM 1888 O O . ARG A 1 238 ? -9.495 15.406 2.331 1.00 96.44 238 ARG A O 1
ATOM 1895 N N . PHE A 1 239 ? -7.976 17.044 2.548 1.00 97.56 239 PHE A N 1
ATOM 1896 C CA . PHE A 1 239 ? -7.723 16.777 3.962 1.00 97.56 239 PHE A CA 1
ATOM 1897 C C . PHE A 1 239 ? -8.901 17.215 4.833 1.00 97.56 239 PHE A C 1
ATOM 1899 O O . PHE A 1 239 ? -9.529 18.246 4.596 1.00 97.56 239 PHE A O 1
ATOM 1906 N N . LEU A 1 240 ? -9.178 16.426 5.869 1.00 96.75 240 LEU A N 1
ATOM 1907 C CA . LEU A 1 240 ? -10.239 16.667 6.848 1.00 96.75 240 LEU A CA 1
ATOM 1908 C C . LEU A 1 240 ? -9.702 17.131 8.212 1.00 96.75 240 LEU A C 1
ATOM 1910 O O . LEU A 1 240 ? -10.509 17.421 9.108 1.00 96.75 240 LEU A O 1
ATOM 1914 N N . LEU A 1 241 ? -8.373 17.190 8.352 1.00 93.69 241 LEU A N 1
ATOM 1915 C CA . LEU A 1 241 ? -7.640 17.764 9.478 1.00 93.69 241 LEU A CA 1
ATOM 1916 C C . LEU A 1 241 ? -7.071 19.138 9.109 1.00 93.69 241 LEU A C 1
ATOM 1918 O O . LEU A 1 241 ? -6.748 19.391 7.949 1.00 93.69 241 LEU A O 1
ATOM 1922 N N . ASP A 1 242 ? -6.927 19.986 10.124 1.00 92.69 242 ASP A N 1
ATOM 1923 C CA . ASP A 1 242 ? -6.214 21.260 10.056 1.00 92.69 242 ASP A CA 1
ATOM 1924 C C . ASP A 1 242 ? -5.331 21.387 11.318 1.00 92.69 242 ASP A C 1
ATOM 1926 O O . ASP A 1 242 ? -5.887 21.456 12.424 1.00 92.69 242 ASP A O 1
ATOM 1930 N N . PRO A 1 243 ? -3.987 21.311 11.203 1.00 93.56 243 PRO A N 1
ATOM 1931 C CA . PRO A 1 243 ? -3.219 21.118 9.966 1.00 93.56 243 PRO A CA 1
ATOM 1932 C C . PRO A 1 243 ? -3.475 19.747 9.293 1.00 93.56 243 PRO A C 1
ATOM 1934 O O . PRO A 1 243 ? -3.939 18.818 9.957 1.00 93.56 243 PRO A O 1
ATOM 1937 N N . PRO A 1 244 ? -3.154 19.581 7.989 1.00 93.56 244 PRO A N 1
ATOM 1938 C CA . PRO A 1 244 ? -3.426 18.359 7.213 1.00 93.56 244 PRO A CA 1
ATOM 1939 C C . PRO A 1 244 ? -2.889 17.047 7.793 1.00 93.56 244 PRO A C 1
ATOM 1941 O O . PRO A 1 244 ? -3.444 15.978 7.527 1.00 93.56 244 PRO A O 1
ATOM 1944 N N . PHE A 1 245 ? -1.808 17.133 8.570 1.00 93.88 245 PHE A N 1
ATOM 1945 C CA . PHE A 1 245 ? -1.162 16.000 9.213 1.00 93.88 245 PHE A CA 1
ATOM 1946 C C . PHE A 1 245 ? -1.097 16.212 10.724 1.00 93.88 245 PHE A C 1
ATOM 1948 O O . PHE A 1 245 ? -0.738 17.296 11.183 1.00 93.88 245 PHE A O 1
ATOM 1955 N N . ALA A 1 246 ? -1.377 15.156 11.483 1.00 92.81 246 ALA A N 1
ATOM 1956 C CA . ALA A 1 246 ? -1.188 15.112 12.928 1.00 92.81 246 ALA A CA 1
ATOM 1957 C C . ALA A 1 246 ? -0.042 14.153 13.268 1.00 92.81 246 ALA A C 1
ATOM 1959 O O . ALA A 1 246 ? 0.003 13.037 12.750 1.00 92.81 246 ALA A O 1
ATOM 1960 N N . SER A 1 2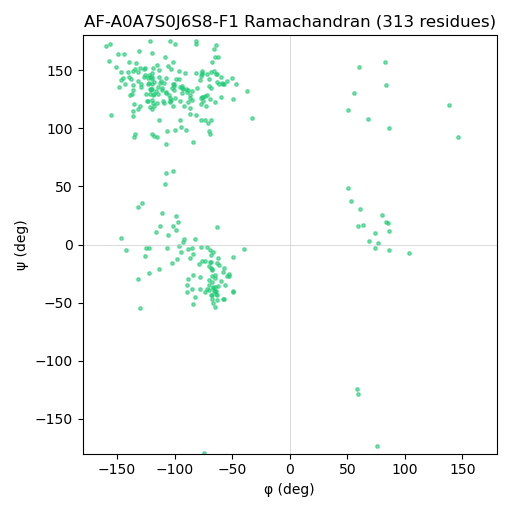47 ? 0.885 14.575 14.128 1.00 91.06 247 SER A N 1
ATOM 1961 C CA . SER A 1 247 ? 1.946 13.693 14.625 1.00 91.06 247 SER A CA 1
ATOM 1962 C C . SER A 1 247 ? 1.343 12.522 15.395 1.00 91.06 247 SER A C 1
ATOM 1964 O O . SER A 1 247 ? 0.412 12.710 16.178 1.00 91.06 247 SER A O 1
ATOM 1966 N N . VAL A 1 248 ? 1.880 11.323 15.182 1.00 88.06 248 VAL A N 1
ATOM 1967 C CA . VAL A 1 248 ? 1.507 10.141 15.964 1.00 88.06 248 VAL A CA 1
ATOM 1968 C C . VAL A 1 248 ? 2.360 10.131 17.238 1.00 88.06 248 VAL A C 1
ATOM 1970 O O . VAL A 1 248 ? 3.587 10.194 17.125 1.00 88.06 248 VAL A O 1
ATOM 1973 N N . PRO A 1 249 ? 1.757 10.088 18.440 1.00 78.56 249 PRO A N 1
ATOM 1974 C CA . PRO A 1 249 ? 2.499 9.907 19.683 1.00 78.56 249 PRO A CA 1
ATOM 1975 C C . PRO A 1 249 ? 3.284 8.588 19.667 1.00 78.56 249 PRO A C 1
ATOM 1977 O O . PRO A 1 249 ? 2.791 7.565 19.205 1.00 78.56 249 PRO A O 1
ATOM 1980 N N . GLY A 1 250 ? 4.517 8.609 20.166 1.00 68.31 250 GLY A N 1
ATOM 1981 C CA . GLY A 1 250 ? 5.422 7.457 20.135 1.00 68.31 250 GLY A CA 1
ATOM 1982 C C . GLY A 1 250 ? 6.833 7.908 19.777 1.00 68.31 250 GLY A C 1
ATOM 1983 O O . GLY A 1 250 ? 7.055 8.538 18.746 1.00 68.31 250 GLY A O 1
ATOM 1984 N N . ALA A 1 251 ? 7.789 7.669 20.673 1.00 57.75 251 ALA A N 1
ATOM 1985 C CA . ALA A 1 251 ? 9.124 8.247 20.576 1.00 57.75 251 ALA A CA 1
ATOM 1986 C C . ALA A 1 251 ? 9.917 7.674 19.395 1.00 57.75 251 ALA A C 1
ATOM 1988 O O . ALA A 1 251 ? 10.425 6.565 19.473 1.00 57.75 251 ALA A O 1
ATOM 1989 N N . ASN A 1 252 ? 10.094 8.475 18.348 1.00 83.69 252 ASN A N 1
ATOM 1990 C CA . ASN A 1 252 ? 11.016 8.228 17.243 1.00 83.69 252 ASN A CA 1
ATOM 1991 C C . ASN A 1 252 ? 10.874 6.857 16.545 1.00 83.69 252 ASN A C 1
ATOM 1993 O O . ASN A 1 252 ? 11.883 6.258 16.170 1.00 83.69 252 ASN A O 1
ATOM 1997 N N . VAL A 1 253 ? 9.638 6.358 16.395 1.00 86.44 253 VAL A N 1
ATOM 1998 C CA . VAL A 1 253 ? 9.338 5.050 15.783 1.00 86.44 253 VAL A CA 1
ATOM 1999 C C . VAL A 1 253 ? 8.575 5.199 14.465 1.00 86.44 253 VAL A C 1
ATOM 2001 O O . VAL A 1 253 ? 7.803 6.143 14.247 1.00 86.44 253 VAL A O 1
ATOM 2004 N N . LYS A 1 254 ? 8.799 4.224 13.588 1.00 87.38 254 LYS A N 1
ATOM 2005 C CA . LYS A 1 254 ? 8.104 3.987 12.326 1.00 87.38 254 LYS A CA 1
ATOM 2006 C C . LYS A 1 254 ? 6.850 3.147 12.571 1.00 87.38 254 LYS A C 1
ATOM 2008 O O . LYS A 1 254 ? 6.920 2.011 13.028 1.00 87.38 254 LYS A O 1
ATOM 2013 N N . PHE A 1 255 ? 5.697 3.728 12.266 1.00 91.12 255 PHE A N 1
ATOM 2014 C CA . PHE A 1 255 ? 4.415 3.039 12.291 1.00 91.12 255 PHE A CA 1
ATOM 2015 C C . PHE A 1 255 ? 3.956 2.721 10.866 1.00 91.12 255 PHE A C 1
ATOM 2017 O O . PHE A 1 255 ? 3.853 3.611 10.016 1.00 91.12 255 PHE A O 1
ATOM 2024 N N . GLU A 1 256 ? 3.648 1.453 10.615 1.00 90.25 256 GLU A N 1
ATOM 2025 C CA . GLU A 1 256 ? 3.351 0.938 9.269 1.00 90.25 256 GLU A CA 1
ATOM 2026 C C . GLU A 1 256 ? 2.008 0.202 9.172 1.00 90.25 256 GLU A C 1
ATOM 2028 O O . GLU A 1 256 ? 1.459 -0.014 8.090 1.00 90.25 256 GLU A O 1
ATOM 2033 N N . GLY A 1 257 ? 1.377 -0.066 10.315 1.00 90.62 257 GLY A N 1
ATOM 2034 C CA . GLY A 1 257 ? 0.003 -0.547 10.383 1.00 90.62 257 GLY A CA 1
ATOM 2035 C C . GLY A 1 257 ? -0.919 0.470 11.045 1.00 90.62 257 GLY A C 1
ATOM 2036 O O . GLY A 1 257 ? -0.653 0.910 12.162 1.00 90.62 257 GLY A O 1
ATOM 2037 N N . VAL A 1 258 ? -2.046 0.782 10.401 1.00 90.50 258 VAL A N 1
ATOM 2038 C CA . VAL A 1 258 ? -3.217 1.380 11.059 1.00 90.50 258 VAL A CA 1
ATOM 2039 C C . VAL A 1 258 ? -4.409 0.450 10.888 1.00 90.50 258 VAL A C 1
ATOM 2041 O O . VAL A 1 258 ? -4.655 -0.047 9.790 1.00 90.50 258 VAL A O 1
ATOM 2044 N N . GLU A 1 259 ? -5.155 0.210 11.964 1.00 88.75 259 GLU A N 1
ATOM 2045 C CA . GLU A 1 259 ? -6.397 -0.560 11.904 1.00 88.75 259 GLU A CA 1
ATOM 2046 C C . GLU A 1 259 ? -7.425 -0.053 12.923 1.00 88.75 259 GLU A C 1
ATOM 2048 O O . GLU A 1 259 ? -7.076 0.431 14.007 1.00 88.75 259 GLU A O 1
ATOM 2053 N N . PHE A 1 260 ? -8.707 -0.176 12.578 1.00 86.81 260 PHE A N 1
ATOM 2054 C CA . PHE A 1 260 ? -9.809 0.112 13.493 1.00 86.81 260 PHE A CA 1
ATOM 2055 C C . PHE A 1 260 ? -10.134 -1.131 14.319 1.00 86.81 260 PHE A C 1
ATOM 2057 O O . PHE A 1 260 ? -10.660 -2.120 13.807 1.00 86.81 260 PHE A O 1
ATOM 2064 N N . ILE A 1 261 ? -9.867 -1.072 15.622 1.00 76.31 261 ILE A N 1
ATOM 2065 C CA . ILE A 1 261 ? -10.015 -2.210 16.532 1.00 76.31 261 ILE A CA 1
ATOM 2066 C C . ILE A 1 261 ? -11.229 -2.017 17.466 1.00 76.31 261 ILE A C 1
ATOM 2068 O O . ILE A 1 261 ? -11.143 -2.098 18.683 1.00 76.31 261 ILE A O 1
ATOM 2072 N N . GLY A 1 262 ? -12.400 -1.730 16.888 1.00 61.31 262 GLY A N 1
ATOM 2073 C CA . GLY A 1 262 ? -13.633 -1.40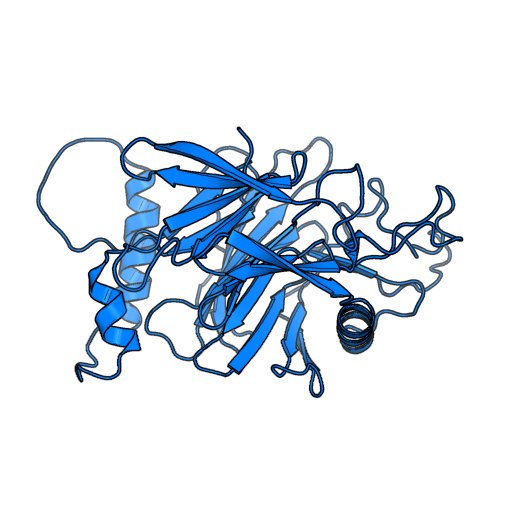5 17.621 1.00 61.31 262 GLY A CA 1
ATOM 2074 C C . GLY A 1 262 ? -14.771 -2.423 17.444 1.00 61.31 262 GLY A C 1
ATOM 2075 O O . GLY A 1 262 ? -15.577 -2.286 16.533 1.00 61.31 262 GLY A O 1
ATOM 2076 N N . ILE A 1 263 ? -14.831 -3.391 18.370 1.00 42.59 263 ILE A N 1
ATOM 2077 C CA . ILE A 1 263 ? -15.939 -4.254 18.864 1.00 42.59 263 ILE A CA 1
ATOM 2078 C C . ILE A 1 263 ? -16.754 -5.132 17.853 1.00 42.59 263 ILE A C 1
ATOM 2080 O O . ILE A 1 263 ? -17.333 -4.630 16.888 1.00 42.59 263 ILE A O 1
ATOM 2084 N N . PRO A 1 264 ? -16.939 -6.453 18.133 1.00 38.94 264 PRO A N 1
ATOM 2085 C CA . PRO A 1 264 ? -17.687 -7.449 17.329 1.00 38.94 264 PRO A CA 1
ATOM 2086 C C . PRO A 1 264 ? -19.111 -7.101 16.845 1.00 38.94 264 PRO A C 1
ATOM 2088 O O . PRO A 1 264 ? -19.682 -7.827 16.028 1.00 38.94 264 PRO A O 1
ATOM 2091 N N . SER A 1 265 ? -19.722 -6.022 17.330 1.00 36.47 265 SER A N 1
ATOM 2092 C CA . SER A 1 265 ? -21.076 -5.588 16.969 1.00 36.47 265 SER A CA 1
ATOM 2093 C C . SER A 1 265 ? -21.168 -4.859 15.620 1.00 36.47 265 SER A C 1
ATOM 2095 O O . SER A 1 265 ? -22.259 -4.815 15.050 1.00 36.47 265 SER A O 1
ATOM 2097 N N . MET A 1 266 ? -20.066 -4.369 15.036 1.00 38.41 266 MET A N 1
ATOM 2098 C CA . MET A 1 266 ? -20.112 -3.679 13.731 1.00 38.41 266 MET A CA 1
ATOM 2099 C C . MET A 1 266 ? -20.2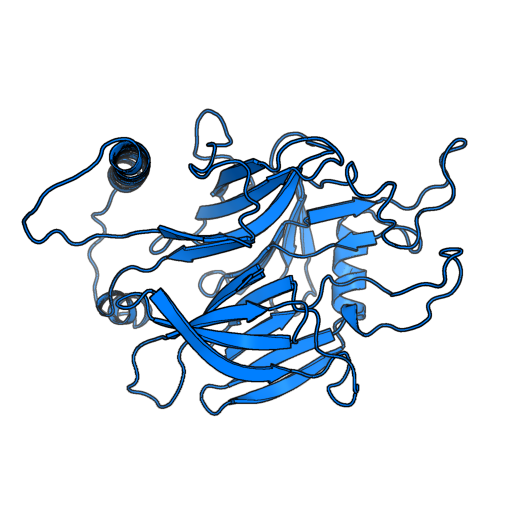69 -4.615 12.519 1.00 38.41 266 MET A C 1
ATOM 2101 O O . MET A 1 266 ? -20.697 -4.182 11.453 1.00 38.41 266 MET A O 1
ATOM 2105 N N . HIS A 1 267 ? -20.056 -5.927 12.680 1.00 39.72 267 HIS A N 1
ATOM 2106 C CA . HIS A 1 267 ? -20.346 -6.922 11.631 1.00 39.72 267 HIS A CA 1
ATOM 2107 C C . HIS A 1 267 ? -21.853 -7.116 11.359 1.00 39.72 267 HIS A C 1
ATOM 2109 O O . HIS A 1 267 ? -22.239 -7.870 10.458 1.00 39.72 267 HIS A O 1
ATOM 2115 N N . ARG A 1 268 ? -22.721 -6.461 12.144 1.00 34.25 268 ARG A N 1
ATOM 2116 C CA . ARG A 1 268 ? -24.157 -6.347 11.855 1.00 34.25 268 ARG A CA 1
ATOM 2117 C C . ARG A 1 268 ? -24.464 -5.190 10.893 1.00 34.25 268 ARG A C 1
ATOM 2119 O O . ARG A 1 268 ? -25.412 -5.304 10.127 1.00 34.25 268 ARG A O 1
ATOM 2126 N N . TYR A 1 269 ? -23.619 -4.156 10.851 1.00 35.34 269 TYR A N 1
ATOM 2127 C CA . TYR A 1 269 ? -23.792 -2.990 9.977 1.00 35.34 269 TYR A CA 1
ATOM 2128 C C . TYR A 1 269 ? -23.525 -3.323 8.499 1.00 35.34 269 TYR A C 1
ATOM 2130 O O . TYR A 1 269 ? -24.287 -2.930 7.624 1.00 35.34 269 TYR A O 1
ATOM 2138 N N . ILE A 1 270 ? -22.521 -4.166 8.222 1.00 41.75 270 ILE A N 1
ATOM 2139 C CA . ILE A 1 270 ? -22.187 -4.633 6.858 1.00 41.75 270 ILE A CA 1
ATOM 2140 C C . ILE A 1 270 ? -23.271 -5.581 6.289 1.00 41.75 270 ILE A C 1
ATOM 2142 O O . ILE A 1 270 ? -23.345 -5.805 5.086 1.00 41.75 270 ILE A O 1
ATOM 2146 N N . ARG A 1 271 ? -24.174 -6.111 7.131 1.00 37.53 271 ARG A N 1
ATOM 2147 C CA . ARG A 1 271 ? -25.243 -7.054 6.740 1.00 37.53 271 ARG A CA 1
ATOM 2148 C C . ARG A 1 271 ? -26.623 -6.415 6.523 1.00 37.53 271 ARG A C 1
ATOM 2150 O O . ARG A 1 271 ? -27.630 -7.111 6.626 1.00 37.53 271 ARG A O 1
ATOM 2157 N N . GLY A 1 272 ? -26.684 -5.121 6.203 1.00 31.98 272 GLY A N 1
ATOM 2158 C CA . GLY A 1 272 ? -27.893 -4.494 5.646 1.00 31.98 272 GLY A CA 1
ATOM 2159 C C . GLY A 1 272 ? -29.141 -4.549 6.539 1.00 31.98 272 GLY A C 1
ATOM 2160 O O . GLY A 1 272 ? -30.256 -4.613 6.030 1.00 31.98 272 GLY A O 1
ATOM 2161 N N . GLN A 1 273 ? -28.978 -4.554 7.863 1.00 34.88 273 GLN A N 1
ATOM 2162 C CA . GLN A 1 273 ? -30.085 -4.568 8.824 1.00 34.88 273 GLN A CA 1
ATOM 2163 C C . GLN A 1 273 ? -29.797 -3.544 9.932 1.00 34.88 273 GLN A C 1
ATOM 2165 O O . GLN A 1 273 ? -29.124 -3.857 10.913 1.00 34.88 273 GLN A O 1
ATOM 2170 N N . GLY A 1 274 ? -30.285 -2.312 9.761 1.00 31.06 274 GLY A N 1
ATOM 2171 C CA . GLY A 1 274 ? -30.270 -1.280 10.803 1.00 31.06 274 GLY A CA 1
ATOM 2172 C C . GLY A 1 274 ? -30.074 0.132 10.259 1.00 31.06 274 GLY A C 1
ATOM 2173 O O . GLY A 1 274 ? -28.948 0.591 10.100 1.00 31.06 274 GLY A O 1
ATOM 2174 N N . SER A 1 275 ? -31.178 0.821 9.987 1.00 35.25 275 SER A N 1
ATOM 2175 C CA . SER A 1 275 ? -31.228 2.258 9.726 1.00 35.25 275 SER A CA 1
ATOM 2176 C C . SER A 1 275 ? -31.122 3.042 11.040 1.00 35.25 275 SER A C 1
ATOM 2178 O O . SER A 1 275 ? -32.097 3.071 11.787 1.00 35.25 275 SER A O 1
ATOM 2180 N N . ASP A 1 276 ? -29.985 3.691 11.310 1.00 36.00 276 ASP A N 1
ATOM 2181 C CA . ASP A 1 276 ? -29.937 4.866 12.198 1.00 36.00 276 ASP A CA 1
ATOM 2182 C C . ASP A 1 276 ? -28.717 5.773 11.880 1.00 36.00 276 ASP A C 1
ATOM 2184 O O . ASP A 1 276 ? -27.573 5.340 12.057 1.00 36.00 276 ASP A O 1
ATOM 2188 N N . PRO A 1 277 ? -28.907 7.000 11.349 1.00 38.66 277 PRO A N 1
ATOM 2189 C CA . PRO A 1 277 ? -27.832 7.866 10.864 1.00 38.66 277 PRO A CA 1
ATOM 2190 C C . PRO A 1 277 ? -27.466 8.984 11.863 1.00 38.66 277 PRO A C 1
ATOM 2192 O O . PRO A 1 277 ? -27.627 10.164 11.550 1.00 38.66 277 PRO A O 1
ATOM 2195 N N . SER A 1 278 ? -26.964 8.660 13.062 1.00 33.16 278 SER A N 1
ATOM 2196 C CA . SER A 1 278 ? -26.726 9.695 14.091 1.00 33.16 278 SER A CA 1
ATOM 2197 C C . SER A 1 278 ? -25.357 9.693 14.789 1.00 33.16 278 SER A C 1
ATOM 2199 O O . SER A 1 278 ? -25.258 10.124 15.939 1.00 33.16 278 SER A O 1
ATOM 2201 N N . VAL A 1 279 ? -24.271 9.299 14.116 1.00 42.38 279 VAL A N 1
ATOM 2202 C CA . VAL A 1 279 ? -22.920 9.726 14.540 1.00 42.38 279 VAL A CA 1
ATOM 2203 C C . VAL A 1 279 ? -22.426 10.770 13.550 1.00 42.38 279 VAL A C 1
ATOM 2205 O O . VAL A 1 279 ? -21.973 10.453 12.455 1.00 42.38 279 VAL A O 1
ATOM 2208 N N . SER A 1 280 ? -22.578 12.044 13.911 1.00 41.09 280 SER A N 1
ATOM 2209 C CA . SER A 1 280 ? -22.149 13.149 13.057 1.00 41.09 280 SER A CA 1
ATOM 2210 C C . SER A 1 280 ? -20.617 13.200 12.961 1.00 41.09 280 SER A C 1
ATOM 2212 O O . SER A 1 280 ? -19.900 12.883 13.910 1.00 41.09 280 SER A O 1
ATOM 2214 N N . MET A 1 281 ? -20.091 13.657 11.822 1.00 40.78 281 MET A N 1
ATOM 2215 C CA . MET A 1 281 ? -18.649 13.860 11.601 1.00 40.78 281 MET A CA 1
ATOM 2216 C C . MET A 1 281 ? -17.971 14.728 12.674 1.00 40.78 281 MET A C 1
ATOM 2218 O O . MET A 1 281 ? -16.776 14.575 12.927 1.00 40.78 281 MET A O 1
ATOM 2222 N N . ALA A 1 282 ? -18.722 15.624 13.322 1.00 38.53 282 ALA A N 1
ATOM 2223 C CA . ALA A 1 282 ? -18.234 16.423 14.443 1.00 38.53 282 ALA A CA 1
ATOM 2224 C C . ALA A 1 282 ? -17.890 15.546 15.657 1.00 38.53 282 ALA A C 1
ATOM 2226 O O . ALA A 1 282 ? -16.855 15.746 16.286 1.00 38.53 282 ALA A O 1
ATOM 2227 N N . GLU A 1 283 ? -18.706 14.529 15.928 1.00 40.53 283 GLU A N 1
ATOM 2228 C CA . GLU A 1 283 ? -18.516 13.591 17.031 1.00 40.53 283 GLU A CA 1
ATOM 2229 C C . GLU A 1 283 ? -17.313 12.666 16.781 1.00 40.53 283 GLU A C 1
ATOM 2231 O O . GLU A 1 283 ? -16.519 12.430 17.689 1.00 40.53 283 GLU A O 1
ATOM 2236 N N . CYS A 1 284 ? -17.103 12.214 15.539 1.00 39.09 284 CYS A N 1
ATOM 2237 C CA . CYS A 1 284 ? -15.934 11.399 15.190 1.00 39.09 284 CYS A CA 1
ATOM 2238 C C . CYS A 1 284 ? -14.624 12.207 15.257 1.00 39.09 284 CYS A C 1
ATOM 2240 O O . CYS A 1 284 ? -13.640 11.737 15.825 1.00 39.09 284 CYS A O 1
ATOM 2242 N N . LYS A 1 285 ? -14.615 13.451 14.746 1.00 41.97 285 LYS A N 1
ATOM 2243 C CA . LYS A 1 285 ? -13.457 14.364 14.842 1.00 41.97 285 LYS A CA 1
ATOM 2244 C C . LYS A 1 285 ? -13.130 14.736 16.290 1.00 41.97 285 LYS A C 1
ATOM 2246 O O . LYS A 1 285 ? -11.956 14.796 16.649 1.00 41.97 285 LYS A O 1
ATOM 2251 N N . ARG A 1 286 ? -14.155 14.977 17.116 1.00 45.16 286 ARG A N 1
ATOM 2252 C CA . ARG A 1 286 ? -14.007 15.274 18.548 1.00 45.16 286 ARG A CA 1
ATOM 2253 C C . ARG A 1 286 ? -13.387 14.089 19.291 1.00 45.16 286 ARG A C 1
ATOM 2255 O O . ARG A 1 286 ? -12.397 14.274 19.985 1.00 45.16 286 ARG A O 1
ATOM 2262 N N . ARG A 1 287 ? -13.895 12.874 19.066 1.00 44.56 287 ARG A N 1
ATOM 2263 C CA . ARG A 1 287 ? -13.397 11.648 19.715 1.00 44.56 287 ARG A CA 1
ATOM 2264 C C . ARG A 1 287 ? -11.977 11.270 19.293 1.00 44.56 287 ARG A C 1
ATOM 2266 O O . ARG A 1 287 ? -11.206 10.842 20.142 1.00 44.56 287 ARG A O 1
ATOM 2273 N N . LEU A 1 288 ? -11.604 11.479 18.024 1.00 40.78 288 LEU A N 1
ATOM 2274 C CA . LEU A 1 288 ? -10.218 11.280 17.577 1.00 40.78 288 LEU A CA 1
ATOM 2275 C C . LEU A 1 288 ? -9.262 12.261 18.278 1.00 40.78 288 LEU A C 1
ATOM 2277 O O . LEU A 1 288 ? -8.195 11.860 18.725 1.00 40.78 288 LEU A O 1
ATOM 2281 N N . LYS A 1 289 ? -9.663 13.535 18.414 1.00 41.97 289 LYS A N 1
ATOM 2282 C CA . LYS A 1 289 ? -8.879 14.551 19.137 1.00 41.97 289 LYS A CA 1
ATOM 2283 C C . LYS A 1 289 ? -8.760 14.251 20.635 1.00 41.97 289 LYS A C 1
ATOM 2285 O O . LYS A 1 289 ? -7.688 14.450 21.188 1.00 41.97 289 LYS A O 1
ATOM 2290 N N . GLU A 1 290 ? -9.831 13.778 21.273 1.00 43.38 290 GLU A N 1
ATOM 2291 C CA . GLU A 1 290 ? -9.844 13.421 22.701 1.00 43.38 290 GLU A CA 1
ATOM 2292 C C . GLU A 1 290 ? -8.967 12.198 22.996 1.00 43.38 290 GLU A C 1
ATOM 2294 O O . GLU A 1 290 ? -8.168 12.236 23.923 1.00 43.38 290 GLU A O 1
ATOM 2299 N N . HIS A 1 291 ? -9.029 11.153 22.164 1.00 44.00 291 HIS A N 1
ATOM 2300 C CA . HIS A 1 291 ? -8.210 9.952 22.356 1.00 44.00 291 HIS A CA 1
ATOM 2301 C C . HIS A 1 291 ? -6.709 10.225 22.165 1.00 44.00 291 HIS A C 1
ATOM 2303 O O . HIS A 1 291 ? -5.889 9.733 22.932 1.00 44.00 291 HIS A O 1
ATOM 2309 N N . MET A 1 292 ? -6.344 11.081 21.201 1.00 40.44 292 MET A N 1
ATOM 2310 C CA . MET A 1 292 ? -4.953 11.516 21.013 1.00 40.44 292 MET A CA 1
ATOM 2311 C C . MET A 1 292 ? -4.439 12.444 22.129 1.00 40.44 292 MET A C 1
ATOM 2313 O O . MET A 1 292 ? -3.229 12.618 22.257 1.00 40.44 292 MET A O 1
ATOM 2317 N N . ALA A 1 293 ? -5.333 13.053 22.915 1.00 37.16 293 ALA A N 1
ATOM 2318 C CA . ALA A 1 293 ? -4.975 13.883 24.063 1.00 37.16 293 ALA A CA 1
ATOM 2319 C C . ALA A 1 293 ? -4.848 13.066 25.363 1.00 37.16 293 ALA A C 1
ATOM 2321 O O . ALA A 1 293 ? -3.974 13.366 26.175 1.00 37.16 293 ALA A O 1
ATOM 2322 N N . ASP A 1 294 ? -5.667 12.023 25.543 1.00 36.06 294 ASP A N 1
ATOM 2323 C CA . ASP A 1 294 ? -5.647 11.164 26.738 1.00 36.06 294 ASP A CA 1
ATOM 2324 C C . ASP A 1 294 ? -4.389 10.282 26.825 1.00 36.06 294 ASP A C 1
ATOM 2326 O O . ASP A 1 294 ? -3.882 10.054 27.920 1.00 36.06 294 ASP A O 1
ATOM 2330 N N . GLU A 1 295 ? -3.791 9.858 25.705 1.00 39.09 295 GLU A N 1
ATOM 2331 C CA . GLU A 1 295 ? -2.519 9.108 25.741 1.00 39.09 295 GLU A CA 1
ATOM 2332 C C . GLU A 1 295 ? -1.310 9.949 26.210 1.00 39.09 295 GLU A C 1
ATOM 2334 O O . GLU A 1 295 ? -0.249 9.399 26.505 1.00 39.09 295 GLU A O 1
ATOM 2339 N N . ALA A 1 296 ? -1.467 11.272 26.358 1.00 35.81 296 ALA A N 1
ATOM 2340 C CA . ALA A 1 296 ? -0.466 12.149 26.967 1.00 35.81 296 ALA A CA 1
ATOM 2341 C C . ALA A 1 296 ? -0.606 12.282 28.502 1.00 35.81 296 ALA A C 1
ATOM 2343 O O . ALA A 1 296 ? 0.234 12.935 29.128 1.00 35.81 296 ALA A O 1
ATOM 2344 N N . SER A 1 297 ? -1.628 11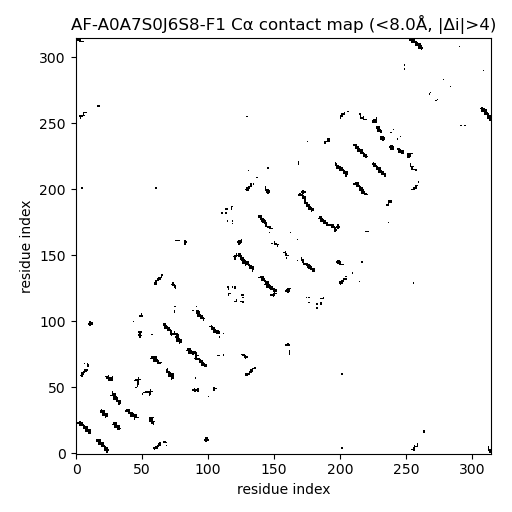.682 29.134 1.00 29.77 297 SER A N 1
ATOM 2345 C CA . SER A 1 297 ? -1.879 11.797 30.579 1.00 29.77 297 SER A CA 1
ATOM 2346 C C . SER A 1 297 ? -2.239 10.448 31.221 1.00 29.77 297 SER A C 1
ATOM 2348 O O . SER A 1 297 ? -3.249 9.824 30.930 1.00 29.77 297 SER A O 1
ATOM 2350 N N . THR A 1 298 ? -1.381 9.962 32.114 1.00 35.66 298 THR A N 1
ATOM 2351 C CA . THR A 1 298 ? -1.476 8.640 32.756 1.00 35.66 298 THR A CA 1
ATOM 2352 C C . THR A 1 298 ? -2.597 8.461 33.800 1.00 35.66 298 THR A C 1
ATOM 2354 O O . THR A 1 298 ? -2.768 9.289 34.689 1.00 35.66 298 THR A O 1
ATOM 2357 N N . SER A 1 299 ? -3.117 7.222 33.847 1.00 33.16 299 SER A N 1
ATOM 2358 C CA . SER A 1 299 ? -3.611 6.444 35.011 1.00 33.16 299 SER A CA 1
ATOM 2359 C C . SER A 1 299 ? -5.051 6.625 35.551 1.00 33.16 299 SER A C 1
ATOM 2361 O O . SER A 1 299 ? -5.518 7.725 35.807 1.00 33.16 299 SER A O 1
ATOM 2363 N N . LEU A 1 300 ? -5.647 5.455 35.863 1.00 27.16 300 LEU A N 1
ATOM 2364 C CA . LEU A 1 300 ? -6.761 5.140 36.787 1.00 27.16 300 LEU A CA 1
ATOM 2365 C C . LEU A 1 300 ? -8.241 5.233 36.314 1.00 27.16 300 LEU A C 1
ATOM 2367 O O . LEU A 1 300 ? -8.894 6.260 36.386 1.00 27.16 300 LEU A O 1
ATOM 2371 N N . LEU A 1 301 ? -8.776 4.038 36.000 1.00 30.83 301 LEU A N 1
ATOM 2372 C CA . LEU A 1 301 ? -10.078 3.416 36.354 1.00 30.83 301 LEU A CA 1
ATOM 2373 C C . LEU A 1 301 ? -11.455 4.131 36.169 1.00 30.83 301 LEU A C 1
ATOM 2375 O O . LEU A 1 301 ? -11.876 4.920 37.009 1.00 30.83 301 LEU A O 1
ATOM 2379 N N . ARG A 1 302 ? -12.251 3.501 35.265 1.00 26.38 302 ARG A N 1
ATOM 2380 C CA . ARG A 1 302 ? -13.740 3.309 35.161 1.00 26.38 302 ARG A CA 1
ATOM 2381 C C . ARG A 1 302 ? -14.603 4.443 34.552 1.00 26.38 302 ARG A C 1
ATOM 2383 O O . ARG A 1 302 ? -14.234 5.597 34.698 1.00 26.38 302 ARG A O 1
ATOM 2390 N N . PRO A 1 303 ? -15.828 4.169 34.009 1.00 29.22 303 PRO A N 1
ATOM 2391 C CA . PRO A 1 303 ? -16.499 2.903 33.643 1.00 29.22 303 PRO A CA 1
ATOM 2392 C C . PRO A 1 303 ? -16.907 2.807 32.142 1.00 29.22 303 PRO A C 1
ATOM 2394 O O . PRO A 1 303 ? -16.769 3.751 31.375 1.00 29.22 303 PRO A O 1
ATOM 2397 N N . ALA A 1 304 ? -17.434 1.636 31.752 1.00 32.53 304 ALA A N 1
ATOM 2398 C CA . ALA A 1 304 ? -17.807 1.197 30.400 1.00 32.53 304 ALA A CA 1
ATOM 2399 C C . ALA A 1 304 ? -18.333 2.290 29.437 1.00 32.53 304 ALA A C 1
ATOM 2401 O O . ALA A 1 304 ? -19.477 2.738 29.533 1.00 32.53 304 ALA A O 1
ATOM 2402 N N . ARG A 1 305 ? -17.507 2.636 28.443 1.00 25.22 305 ARG A N 1
ATOM 2403 C CA . ARG A 1 305 ? -17.865 3.395 27.238 1.00 25.22 305 ARG A CA 1
ATOM 2404 C C . ARG A 1 305 ? -17.582 2.532 26.009 1.00 25.22 305 ARG A C 1
ATOM 2406 O O . ARG A 1 305 ? -16.634 1.758 25.989 1.00 25.22 305 ARG A O 1
ATOM 2413 N N . VAL A 1 306 ? -18.427 2.652 24.988 1.00 27.59 306 VAL A N 1
ATOM 2414 C CA . VAL A 1 306 ? -18.182 2.056 23.667 1.00 27.59 306 VAL A CA 1
ATOM 2415 C C . VAL A 1 306 ? -17.028 2.830 23.025 1.00 27.59 306 VAL A C 1
ATOM 2417 O O . VAL A 1 306 ? -17.222 3.932 22.512 1.00 27.59 306 VAL A O 1
ATOM 2420 N N . GLU A 1 307 ? -15.824 2.274 23.128 1.00 26.66 307 GLU A N 1
ATOM 2421 C CA . GLU A 1 307 ? -14.584 2.826 22.584 1.00 26.66 307 GLU A CA 1
ATOM 2422 C C . GLU A 1 307 ? -14.387 2.347 21.137 1.00 26.66 307 GLU A C 1
ATOM 2424 O O . GLU A 1 307 ? -14.365 1.148 20.859 1.00 26.66 307 GLU A O 1
ATOM 2429 N N . MET A 1 308 ? -14.263 3.289 20.198 1.00 28.81 308 MET A N 1
ATOM 2430 C CA . MET A 1 308 ? -13.572 3.030 18.934 1.00 28.81 308 MET A CA 1
ATOM 2431 C C . MET A 1 308 ? -12.133 3.491 19.127 1.00 28.81 308 MET A C 1
ATOM 2433 O O . MET A 1 308 ? -11.868 4.691 19.078 1.00 28.81 308 MET A O 1
ATOM 2437 N N . SER A 1 309 ? -11.225 2.555 19.363 1.00 30.66 309 SER A N 1
ATOM 2438 C CA . SER A 1 309 ? -9.790 2.808 19.331 1.00 30.66 309 SER A CA 1
ATOM 2439 C C . SER A 1 309 ? -9.264 2.501 17.924 1.00 30.66 309 SER A C 1
ATOM 2441 O O . SER A 1 309 ? -9.616 1.498 17.296 1.00 30.66 309 SER A O 1
ATOM 2443 N N . ALA A 1 310 ? -8.453 3.405 17.382 1.00 30.61 310 ALA A N 1
ATOM 2444 C CA . ALA A 1 310 ? -7.541 3.059 16.300 1.00 30.61 310 ALA A CA 1
ATOM 2445 C C . ALA A 1 310 ? -6.258 2.577 16.975 1.00 30.61 310 ALA A C 1
ATOM 2447 O O . ALA A 1 310 ? -5.799 3.204 17.929 1.00 30.61 310 ALA A O 1
ATOM 2448 N N . HIS A 1 311 ? -5.710 1.450 16.540 1.00 39.41 311 HIS A N 1
ATOM 2449 C CA . HIS A 1 311 ? -4.415 0.993 17.033 1.00 39.41 311 HIS A CA 1
ATOM 2450 C C . HIS A 1 311 ? -3.391 1.091 15.922 1.00 39.41 311 HIS A C 1
ATOM 2452 O O . HIS A 1 311 ? -3.652 0.734 14.769 1.00 39.41 311 HIS A O 1
ATOM 2458 N N . VAL A 1 312 ? -2.235 1.623 16.299 1.00 32.94 312 VAL A N 1
ATOM 2459 C CA . VAL A 1 312 ? -1.100 1.820 15.416 1.00 32.94 312 VAL A CA 1
ATOM 2460 C C . VAL A 1 312 ? -0.070 0.752 15.756 1.00 32.94 312 VAL A C 1
ATOM 2462 O O . VAL A 1 312 ? 0.248 0.543 16.926 1.00 32.94 312 VAL A O 1
ATOM 2465 N N . ILE A 1 313 ? 0.407 0.035 14.746 1.00 36.53 313 ILE A N 1
ATOM 2466 C CA . ILE A 1 313 ? 1.379 -1.044 14.920 1.00 36.53 313 ILE A CA 1
ATOM 2467 C C . ILE A 1 313 ? 2.747 -0.529 14.480 1.00 36.53 313 ILE A C 1
ATOM 2469 O O . ILE A 1 313 ? 2.892 -0.019 13.366 1.00 36.53 313 ILE A O 1
ATOM 2473 N N . ALA A 1 314 ? 3.698 -0.593 15.410 1.00 26.75 314 ALA A N 1
ATOM 2474 C CA . ALA A 1 314 ? 5.077 -0.145 15.254 1.00 26.75 314 ALA A CA 1
ATOM 2475 C C . ALA A 1 314 ? 6.009 -1.302 14.869 1.00 26.75 314 ALA A C 1
ATOM 2477 O O . ALA A 1 314 ? 5.802 -2.439 15.315 1.00 26.75 314 ALA A O 1
ATOM 2478 N N . GLU A 1 315 ? 7.059 -0.966 14.115 1.00 33.31 315 GLU A N 1
ATOM 2479 C CA . GLU A 1 315 ? 8.298 -1.754 14.039 1.00 33.31 315 GLU A CA 1
ATOM 2480 C C . GLU A 1 315 ? 9.177 -1.527 15.273 1.00 33.31 315 GLU A C 1
ATOM 2482 O O . GLU A 1 315 ? 9.436 -0.353 15.626 1.00 33.31 315 GLU A O 1
#

InterPro domains:
  IPR009283 Apyrase [PF06079] (19-261)
  IPR009283 Apyrase [PTHR13023] (19-261)
  IPR036258 Apyrase superfamily [G3DSA:2.120.10.100] (17-261)
  IPR036258 Apyrase superfamily [SSF101887] (19-261)

Organism: NCBI:txid127549

Nearest PDB structures (foldseek):
  2h2u-assembly1_A  TM=9.479E-01  e=1.858E-25  Homo sapiens
  1s1d-assembly2_B  TM=9.491E-01  e=6.972E-25  Homo sapiens
  1jof-assembly1_A  TM=4.692E-01  e=2.820E-04  Neurospora crassa

Mean predicted aligned error: 10.9 Å

Radius of gyration: 19.49 Å; Cα contacts (8 Å, |Δi|>4): 746; chains: 1; bounding box: 55×43×54 Å

Secondary structure (DSSP, 8-state):
----EEEEE--STTTSPPEEEEE-TTT-EEEEE-TTT--EEEEEE-BSTTTT-SSBP---EEEEETTEEEEE-----EE-TTS-SEEE-GGGEEEEE-TT--EEEEE-HHHHHHHHHHTT--TT-EEEEEEEEEETTTTEEEEEEEEEE-----TTS----S--TTTGGG-B--EEEEEETTSS-EEEEE-SS--TTEEEEEEEEPTT-SSEEEEEEEE--TTS--EEEEEEEETT--B-SSSSEEEPSSTT--EEEEEE---GGGGGTTTT--------HHHHHHHHHHHHHHTTS------------EEEEE-